Protein AF-A0A8H3XD40-F1 (afdb_monomer_lite)

Organism: Gigaspora margarita (NCBI:txid4874)

Secondary structure (DSSP, 8-state):
--EE-SSSEEEEE--TTSSEEEEEEESPPTT-B--HHHHHHHHHHH-S-SSTTS--------EEE-SSEETTEE-SS-EEEEEE-----TTTTTTTTTSPPTTSSHHHHHHHHS---SSTTGGGSGGGHHHHHHHHHHHHHHHHHHH--EEEEEEEEETTEE-S---TTSSSSS-HHHHHHHHH--HHHHHTSTT--S-HHHHHHHHHHHHHHHHTT--B-EEEEEEEES-S--S--S--TTTTEETTEE-SSPEEEEEEEPPPS--SSEEEEE-TTS-EEEEE--S---SB-HHHHHHHHHHHHHHHHHHHHHHHHHHHHHHHTSPP--S--GGG-S-----S-S-------

pLDDT: mean 87.33, std 15.3, range [34.22, 98.88]

Radius of gyration: 24.33 Å; chains: 1; bounding box: 55×52×86 Å

Foldseek 3Di:
DQWDFDQQIWGWDWWPQDFWTAIKTANQDWFQQADQVLLLVLVVLLDFCPDPLGFNDDQSQRKDWDDQDDPRIGPNGIIIIIGGDDPRDQPQQPQPQQFDFPPACNLVCCVVPVDDDSRPNTCSDPSRLSNLLSSLSSLQSCCCVVQVKDKFKAFQWKAPLGHPQADVPDPDRGDPVVLVCLVDPDNVCQSVQLRSHNDPVSSVVNVVVSVVCVVVQHAIWGKMKMKMARQDDAPDDPDCPVQQADPNDGHHDIRMDMDTDGIDRDTQDWDWGAGSVRHTDIDRNDDGGNNYCNSSCRSSVSSVVSSVSSSVVVVVVVVVVVVVVDDDDDDDDPVPDPDPPPPPPDDPDDDDD

InterPro domains:
  IPR000453 Chorismate synthase [PF01264] (8-237)
  IPR000453 Chorismate synthase [PF01264] (238-314)
  IPR000453 Chorismate synthase [PIRSF001456] (1-321)
  IPR000453 Chorismate synthase [PTHR21085] (1-237)
  IPR000453 Chorismate synthase [TIGR00033] (8-238)
  IPR000453 Chorismate synthase [cd07304] (8-312)
  IPR020541 Chorismate synthase, conserved site [PS00787] (14-29)
  IPR020541 Chorismate synthase, conserved site [PS00788] (122-138)
  IPR020541 Chorismate synthase, conserved site [PS00789] (288-304)
  IPR035904 Chorismate synthase AroC superfamily [G3DSA:3.60.150.10] (1-237)
  IPR035904 Chorismate synthase AroC superfamily [G3DSA:3.60.150.10] (238-336)
  IPR035904 Chorismate synthase AroC superfamily [SSF103263] (1-319)

Sequence (353 aa):
MSTFGSIFRVTTYGESHGKSVGCIVDGCPPGLPLVEADIQIQLSRRRPGQSNLTTPRDEKDLVAIQSGTEFGITLGTPIGLMVRNQDQRPHDYSETDLYPRPSHADWTYLQKYGVKASSGGGRASARETIGRVAAGAIAEKYLKLAHGIEFVAFVSSVSSVVMPFIHMEDDRLFPQDFWELLSTIKREDIDKDPVRCPNKEVSERMRERILEAKAANDSVGGTVTCVIRNVPSGIGTKTNYSGGIQGGISNGENIYFRVAFKPPATISQAQNTATYDGVDGVLAARGRHDPCVVPRAVPIVESMAALVIMDALLIQQSRKTAASLLPPISNMPPTMNAMFSHSTEEVKAETST

Structure (mmCIF, N/CA/C/O backbone):
data_AF-A0A8H3XD40-F1
#
_entry.id   AF-A0A8H3XD40-F1
#
loop_
_atom_site.group_PDB
_atom_site.id
_atom_site.type_symbol
_atom_site.label_atom_id
_atom_site.label_alt_id
_atom_site.label_comp_id
_atom_site.label_asym_id
_atom_site.label_entity_id
_atom_site.label_seq_id
_atom_site.pdbx_PDB_ins_code
_atom_site.Cartn_x
_atom_site.Cartn_y
_atom_site.Cartn_z
_atom_site.occupancy
_atom_site.B_iso_or_equiv
_atom_site.auth_seq_id
_atom_site.auth_comp_id
_atom_site.auth_asym_id
_atom_site.auth_atom_id
_atom_site.pdbx_PDB_model_num
ATOM 1 N N . MET A 1 1 ? 3.967 -17.521 -0.296 1.00 65.50 1 MET A N 1
ATOM 2 C CA . MET A 1 1 ? 2.744 -17.392 0.518 1.00 65.50 1 MET A CA 1
ATOM 3 C C . MET A 1 1 ? 1.920 -16.254 -0.064 1.00 65.50 1 MET A C 1
ATOM 5 O O . MET A 1 1 ? 2.502 -15.215 -0.351 1.00 65.50 1 MET A O 1
ATOM 9 N N . SER A 1 2 ? 0.635 -16.474 -0.343 1.00 89.88 2 SER A N 1
ATOM 10 C CA . SER A 1 2 ? -0.263 -15.517 -1.023 1.00 89.88 2 SER A CA 1
ATOM 11 C C . SER A 1 2 ? -1.208 -14.770 -0.076 1.00 89.88 2 SER A C 1
ATOM 13 O O . SER A 1 2 ? -1.893 -13.853 -0.522 1.00 89.88 2 SER A O 1
ATOM 15 N N . THR A 1 3 ? -1.237 -15.151 1.203 1.00 97.12 3 THR A N 1
ATOM 16 C CA . THR A 1 3 ? -2.123 -14.588 2.228 1.00 97.12 3 THR A CA 1
ATOM 17 C C . THR A 1 3 ? -1.353 -13.681 3.188 1.00 97.12 3 THR A C 1
ATOM 19 O O . THR A 1 3 ? -0.248 -14.021 3.609 1.00 97.12 3 THR A O 1
ATOM 22 N N . PHE A 1 4 ? -1.951 -12.544 3.535 1.00 97.50 4 PHE A N 1
ATOM 23 C CA . PHE A 1 4 ? -1.496 -11.582 4.539 1.00 97.50 4 PHE A CA 1
ATOM 24 C C . PHE A 1 4 ? -2.582 -11.402 5.615 1.00 97.50 4 PHE A C 1
ATOM 26 O O . PHE A 1 4 ? -3.760 -11.456 5.270 1.00 97.50 4 PHE A O 1
ATOM 33 N N . GLY A 1 5 ? -2.196 -11.152 6.871 1.00 97.56 5 GLY A N 1
ATOM 34 C CA . GLY A 1 5 ? -3.114 -10.912 7.998 1.00 97.56 5 GLY A CA 1
ATOM 35 C C . GLY A 1 5 ? -3.542 -12.178 8.753 1.00 97.56 5 GLY A C 1
ATOM 36 O O . GLY A 1 5 ? -3.319 -13.296 8.278 1.00 97.56 5 GLY A O 1
ATOM 37 N N . SER A 1 6 ? -4.144 -11.989 9.932 1.00 97.31 6 SER A N 1
ATOM 38 C CA . SER A 1 6 ? -4.573 -13.062 10.845 1.00 97.31 6 SER A CA 1
ATOM 39 C C . SER A 1 6 ? -6.095 -13.168 10.956 1.00 97.31 6 SER A C 1
ATOM 41 O O . SER A 1 6 ? -6.640 -14.251 10.764 1.00 97.31 6 SER A O 1
ATOM 43 N N . ILE A 1 7 ? -6.778 -12.054 11.237 1.00 97.69 7 ILE A N 1
ATOM 44 C CA . ILE A 1 7 ? -8.242 -11.941 11.257 1.00 97.69 7 ILE A CA 1
ATOM 45 C C . ILE A 1 7 ? -8.712 -11.272 9.967 1.00 97.69 7 ILE A C 1
ATOM 47 O O . ILE A 1 7 ? -9.495 -11.868 9.237 1.00 97.69 7 ILE A O 1
ATOM 51 N N . PHE A 1 8 ? -8.190 -10.084 9.645 1.00 98.50 8 PHE A N 1
ATOM 52 C CA . PHE A 1 8 ? -8.440 -9.431 8.359 1.00 98.50 8 PHE A CA 1
ATOM 53 C C . PHE A 1 8 ? -7.472 -9.987 7.317 1.00 98.50 8 PHE A C 1
ATOM 55 O O . PHE A 1 8 ? -6.348 -9.506 7.146 1.00 98.50 8 PHE A O 1
ATOM 62 N N . ARG A 1 9 ? -7.883 -11.063 6.652 1.00 98.50 9 ARG A N 1
ATOM 63 C CA . ARG A 1 9 ? -7.008 -11.863 5.798 1.00 98.50 9 ARG A CA 1
ATOM 64 C C . ARG A 1 9 ? -7.190 -11.496 4.339 1.00 98.50 9 ARG A C 1
ATOM 66 O O . ARG A 1 9 ? -8.281 -11.591 3.792 1.00 98.50 9 ARG A O 1
ATOM 73 N N . VAL A 1 10 ? -6.091 -11.167 3.671 1.00 98.62 10 VAL A N 1
ATOM 74 C CA . VAL A 1 10 ? -6.080 -10.849 2.240 1.00 98.62 10 VAL A CA 1
ATOM 75 C C . VAL A 1 10 ? -5.289 -11.907 1.498 1.00 98.62 10 VAL A C 1
ATOM 77 O O . VAL A 1 10 ? -4.081 -12.025 1.693 1.00 98.62 10 VAL A O 1
ATOM 80 N N . THR A 1 11 ? -5.952 -12.652 0.617 1.00 98.56 11 THR A N 1
ATOM 81 C CA . THR A 1 11 ? -5.305 -13.627 -0.270 1.00 98.56 11 THR A CA 1
ATOM 82 C C . THR A 1 11 ? -5.345 -13.119 -1.700 1.00 98.56 11 THR A C 1
ATOM 84 O O . THR A 1 11 ? -6.415 -13.032 -2.291 1.00 98.56 11 THR A O 1
ATOM 87 N N . THR A 1 12 ? -4.193 -12.774 -2.273 1.00 98.12 12 THR A N 1
ATOM 88 C CA . THR A 1 12 ? -4.110 -12.258 -3.650 1.00 98.12 12 THR A CA 1
ATOM 89 C C . THR A 1 12 ? -3.916 -13.396 -4.654 1.00 98.12 12 THR A C 1
ATOM 91 O O . THR A 1 12 ? -3.267 -14.396 -4.346 1.00 98.12 12 THR A O 1
ATOM 94 N N . TYR A 1 13 ? -4.389 -13.237 -5.892 1.00 96.19 13 TYR A N 1
ATOM 95 C CA . TYR A 1 13 ? -4.198 -14.200 -6.988 1.00 96.19 13 TYR A CA 1
ATOM 96 C C . TYR A 1 13 ? -3.932 -13.497 -8.331 1.00 96.19 13 TYR A C 1
ATOM 98 O O . TYR A 1 13 ? -4.148 -12.291 -8.469 1.00 96.19 13 TYR A O 1
ATOM 106 N N . GLY A 1 14 ? -3.432 -14.265 -9.301 1.00 92.44 14 GLY A N 1
ATOM 107 C CA . GLY A 1 14 ? -3.192 -13.831 -10.675 1.00 92.44 14 GLY A CA 1
ATOM 108 C C . GLY A 1 14 ? -1.777 -13.326 -10.960 1.00 92.44 14 GLY A C 1
ATOM 109 O O . GLY A 1 14 ? -1.035 -12.888 -10.071 1.00 92.44 14 GLY A O 1
ATOM 110 N N . GLU A 1 15 ? -1.440 -13.393 -12.244 1.00 90.31 15 GLU A N 1
ATOM 111 C CA . GLU A 1 15 ? -0.185 -12.976 -12.857 1.00 90.31 15 GLU A CA 1
ATOM 112 C C . GLU A 1 15 ? -0.396 -11.730 -13.722 1.00 90.31 15 GLU A C 1
ATOM 114 O O . GLU A 1 15 ? -1.487 -11.465 -14.230 1.00 90.31 15 GLU A O 1
ATOM 119 N N . SER A 1 16 ? 0.686 -10.986 -13.956 1.00 85.44 16 SER A N 1
ATOM 120 C CA . SER A 1 16 ? 0.646 -9.754 -14.760 1.00 85.44 16 SER A CA 1
ATOM 121 C C . SER A 1 16 ? 0.024 -9.886 -16.154 1.00 85.44 16 SER A C 1
ATOM 123 O O . SER A 1 16 ? -0.654 -8.959 -16.580 1.00 85.44 16 SER A O 1
ATOM 125 N N . HIS A 1 17 ? 0.206 -11.023 -16.828 1.00 83.56 17 HIS A N 1
ATOM 126 C CA . HIS A 1 17 ? -0.358 -11.292 -18.159 1.00 83.56 17 HIS A CA 1
ATOM 127 C C . HIS A 1 17 ? -1.395 -12.428 -18.142 1.00 83.56 17 HIS A C 1
ATOM 129 O O . HIS A 1 17 ? -1.796 -12.920 -19.190 1.00 83.56 17 HIS A O 1
ATOM 135 N N . GLY A 1 18 ? -1.848 -12.848 -16.954 1.00 86.06 18 GLY A N 1
ATOM 136 C CA . GLY A 1 18 ? -2.982 -13.764 -16.822 1.00 86.06 18 GLY A CA 1
ATOM 137 C C . GLY A 1 18 ? -4.306 -13.065 -17.143 1.00 86.06 18 GLY A C 1
ATOM 138 O O . GLY A 1 18 ? -4.351 -11.848 -17.308 1.00 86.06 18 GLY A O 1
ATOM 139 N N . LYS A 1 19 ? -5.420 -13.805 -17.189 1.00 90.31 19 LYS A N 1
ATOM 140 C CA . LYS A 1 19 ? -6.759 -13.255 -17.514 1.00 90.31 19 LYS A CA 1
ATOM 141 C C . LYS A 1 19 ? -7.201 -12.122 -16.573 1.00 90.31 19 LYS A C 1
ATOM 143 O O . LYS A 1 19 ? -7.873 -11.178 -16.988 1.00 90.31 19 LYS A O 1
ATOM 148 N N . SER A 1 20 ? -6.815 -12.211 -15.307 1.00 93.19 20 SER A N 1
ATOM 149 C CA . SER A 1 20 ? -7.164 -11.247 -14.267 1.00 93.19 20 SER A CA 1
ATOM 150 C C . SER A 1 20 ? -6.182 -11.322 -13.108 1.00 93.19 20 SER A C 1
ATOM 152 O O . SER A 1 20 ? -5.563 -12.361 -12.879 1.00 93.19 20 SER A O 1
ATOM 154 N N . VAL A 1 21 ? -6.142 -10.254 -12.323 1.00 95.06 21 VAL A N 1
ATOM 155 C CA . VAL A 1 21 ? -5.603 -10.254 -10.963 1.00 95.06 21 VAL A CA 1
ATOM 156 C C . VAL A 1 21 ? -6.722 -9.943 -9.979 1.00 95.06 21 VAL A C 1
ATOM 158 O O . VAL A 1 21 ? -7.752 -9.387 -10.357 1.00 95.06 21 VAL A O 1
ATOM 161 N N . GLY A 1 22 ? -6.540 -10.303 -8.718 1.00 97.06 22 GLY A N 1
ATOM 162 C CA . GLY A 1 22 ? -7.571 -10.071 -7.720 1.00 97.06 22 GLY A CA 1
ATOM 163 C C . GLY A 1 22 ? -7.154 -10.487 -6.327 1.00 97.06 22 GLY A C 1
ATOM 164 O O . GLY A 1 22 ? -5.989 -10.819 -6.069 1.00 97.06 22 GLY A O 1
ATOM 165 N N . CYS A 1 23 ? -8.119 -10.463 -5.420 1.00 98.56 23 CYS A N 1
ATOM 166 C CA . CYS A 1 23 ? -7.941 -10.964 -4.071 1.00 98.56 23 CYS A CA 1
ATOM 167 C C . CYS A 1 23 ? -9.256 -11.426 -3.448 1.00 98.56 23 CYS A C 1
ATOM 169 O O . CYS A 1 23 ? -10.342 -11.116 -3.929 1.00 98.56 23 CYS A O 1
ATOM 171 N N . ILE A 1 24 ? -9.123 -12.189 -2.370 1.00 98.75 24 ILE A N 1
ATOM 172 C CA . ILE A 1 24 ? -10.198 -12.513 -1.441 1.00 98.75 24 ILE A CA 1
ATOM 173 C C . ILE A 1 24 ? -9.861 -11.819 -0.125 1.00 98.75 24 ILE A C 1
ATOM 175 O O . ILE A 1 24 ? -8.752 -12.000 0.390 1.00 98.75 24 ILE A O 1
ATOM 179 N N . VAL A 1 25 ? -10.802 -11.033 0.391 1.00 98.81 25 VAL A N 1
ATOM 180 C CA . VAL A 1 25 ? -10.733 -10.407 1.714 1.00 98.81 25 VAL A CA 1
ATOM 181 C C . VAL A 1 25 ? -11.670 -11.157 2.648 1.00 98.81 25 VAL A C 1
ATOM 183 O O . VAL A 1 25 ? -12.883 -11.146 2.458 1.00 98.81 25 VAL A O 1
ATOM 186 N N . ASP A 1 26 ? -11.100 -11.819 3.643 1.00 98.56 26 ASP A N 1
ATOM 187 C CA . ASP A 1 26 ? -11.809 -12.570 4.675 1.00 98.56 26 ASP A CA 1
ATOM 188 C C . ASP A 1 26 ? -11.683 -11.856 6.032 1.00 98.56 26 ASP A C 1
ATOM 190 O O . ASP A 1 26 ? -10.704 -11.149 6.279 1.00 98.56 26 ASP A O 1
ATOM 194 N N . GLY A 1 27 ? -12.694 -11.997 6.892 1.00 97.69 27 GLY A N 1
ATOM 195 C CA . GLY A 1 27 ? -12.767 -11.311 8.189 1.00 97.69 27 GLY A CA 1
ATOM 196 C C . GLY A 1 27 ? -13.120 -9.818 8.128 1.00 97.69 27 GLY A C 1
ATOM 197 O O . GLY A 1 27 ? -12.917 -9.098 9.106 1.00 97.69 27 GLY A O 1
ATOM 198 N N . CYS A 1 28 ? -13.652 -9.329 7.001 1.00 98.38 28 CYS A N 1
ATOM 199 C CA . CYS A 1 28 ? -14.244 -7.992 6.939 1.00 98.38 28 CYS A CA 1
ATOM 200 C C . CYS A 1 28 ? -15.557 -7.966 7.747 1.00 98.38 28 CYS A C 1
ATOM 202 O O . CYS A 1 28 ? -16.404 -8.825 7.508 1.00 98.38 28 CYS A O 1
ATOM 204 N N . PRO A 1 29 ? -15.763 -7.015 8.679 1.00 98.00 29 PRO A N 1
ATOM 205 C CA . PRO A 1 29 ? -17.004 -6.942 9.451 1.00 98.00 29 PRO A CA 1
ATOM 206 C C . PRO A 1 29 ? -18.252 -6.773 8.564 1.00 98.00 29 PRO A C 1
ATOM 208 O O . PRO A 1 29 ? -18.171 -6.106 7.527 1.00 98.00 29 PRO A O 1
ATOM 211 N N . PRO A 1 30 ? -19.411 -7.342 8.951 1.00 98.19 30 PRO A N 1
ATOM 212 C CA . PRO A 1 30 ? -20.674 -7.106 8.257 1.00 98.19 30 PRO A CA 1
ATOM 213 C C . PRO A 1 30 ? -21.171 -5.666 8.457 1.00 98.19 30 PRO A C 1
ATOM 215 O O . PRO A 1 30 ? -20.822 -5.005 9.434 1.00 98.19 30 PRO A O 1
ATOM 218 N N . GLY A 1 31 ? -22.031 -5.198 7.552 1.00 98.19 31 GLY A N 1
ATOM 219 C CA . GLY A 1 31 ? -22.717 -3.908 7.656 1.00 98.19 31 GLY A CA 1
ATOM 220 C C . GLY A 1 31 ? -21.910 -2.692 7.192 1.00 98.19 31 GLY A C 1
ATOM 221 O O . GLY A 1 31 ? -22.400 -1.572 7.308 1.00 98.19 31 GLY A O 1
ATOM 222 N N . LEU A 1 32 ? -20.706 -2.875 6.641 1.00 98.56 32 LEU A N 1
ATOM 223 C CA . LEU A 1 32 ? -19.946 -1.793 6.011 1.00 98.56 32 LEU A CA 1
ATOM 224 C C . LEU A 1 32 ? -20.582 -1.457 4.652 1.00 98.56 32 LEU A C 1
ATOM 226 O O . LEU A 1 32 ? -20.622 -2.340 3.794 1.00 98.56 32 LEU A O 1
ATOM 230 N N . PRO A 1 33 ? -21.022 -0.211 4.393 1.00 98.56 33 PRO A N 1
ATOM 231 C CA . PRO A 1 33 ? -21.433 0.188 3.051 1.00 98.56 33 PRO A CA 1
ATOM 232 C C . PRO A 1 33 ? -20.248 0.059 2.091 1.00 98.56 33 PRO A C 1
ATOM 234 O O . PRO A 1 33 ? -19.201 0.662 2.330 1.00 98.56 33 PRO A O 1
ATOM 237 N N . LEU A 1 34 ? -20.382 -0.718 1.020 1.00 98.56 34 LEU A N 1
ATOM 238 C CA . LEU A 1 34 ? -19.293 -1.007 0.094 1.00 98.56 34 LEU A CA 1
ATOM 239 C C . LEU A 1 34 ? -19.808 -1.264 -1.326 1.00 98.56 34 LEU A C 1
ATOM 241 O O . LEU A 1 34 ? -20.571 -2.199 -1.565 1.00 98.56 34 LEU A O 1
ATOM 245 N N . VAL A 1 35 ? -19.314 -0.462 -2.267 1.00 98.38 35 VAL A N 1
ATOM 246 C CA . VAL A 1 35 ? -19.500 -0.615 -3.715 1.00 98.38 35 VAL A CA 1
ATOM 247 C C . VAL A 1 35 ? -18.157 -0.480 -4.439 1.00 98.38 35 VAL A C 1
ATOM 249 O O . VAL A 1 35 ? -17.184 0.039 -3.888 1.00 98.38 35 VAL A O 1
ATOM 252 N N . GLU A 1 36 ? -18.083 -0.900 -5.701 1.00 98.38 36 GLU A N 1
ATOM 253 C CA . GLU A 1 36 ? -16.867 -0.827 -6.523 1.00 98.38 36 GLU A CA 1
ATOM 254 C C . GLU A 1 36 ? -16.267 0.583 -6.565 1.00 98.38 36 GLU A C 1
ATOM 256 O O . GLU A 1 36 ? -15.045 0.734 -6.536 1.00 98.38 36 GLU A O 1
ATOM 261 N N . ALA A 1 37 ? -17.116 1.617 -6.596 1.00 97.94 37 ALA A N 1
ATOM 262 C CA . ALA A 1 37 ? -16.687 3.012 -6.648 1.00 97.94 37 ALA A CA 1
ATOM 263 C C . ALA A 1 37 ? -15.815 3.414 -5.446 1.00 97.94 37 ALA A C 1
ATOM 265 O O . ALA A 1 37 ? -14.887 4.203 -5.613 1.00 97.94 37 ALA A O 1
ATOM 266 N N . ASP A 1 38 ? -16.050 2.829 -4.268 1.00 98.00 38 ASP A N 1
ATOM 267 C CA . ASP A 1 38 ? -15.241 3.087 -3.074 1.00 98.00 38 ASP A CA 1
ATOM 268 C C . ASP A 1 38 ? -13.802 2.588 -3.248 1.00 98.00 38 ASP A C 1
ATOM 270 O O . ASP A 1 38 ? -12.833 3.263 -2.901 1.00 98.00 38 ASP A O 1
ATOM 274 N N . ILE A 1 39 ? -13.661 1.396 -3.829 1.00 98.31 39 ILE A N 1
ATOM 275 C CA . ILE A 1 39 ? -12.376 0.732 -4.064 1.00 98.31 39 ILE A CA 1
ATOM 276 C C . ILE A 1 39 ? -11.649 1.389 -5.247 1.00 98.31 39 ILE A C 1
ATOM 278 O O . ILE A 1 39 ? -10.422 1.547 -5.247 1.00 98.31 39 ILE A O 1
ATOM 282 N N . GLN A 1 40 ? -12.414 1.809 -6.257 1.00 96.94 40 GLN A N 1
ATOM 283 C CA . GLN A 1 40 ? -11.892 2.387 -7.487 1.00 96.94 40 GLN A CA 1
ATOM 284 C C . GLN A 1 40 ? -11.118 3.686 -7.244 1.00 96.94 40 GLN A C 1
ATOM 286 O O . GLN A 1 40 ? -10.216 3.985 -8.025 1.00 96.94 40 GLN A O 1
ATOM 291 N N . ILE A 1 41 ? -11.396 4.431 -6.167 1.00 94.69 41 ILE A N 1
ATOM 292 C CA . ILE A 1 41 ? -10.629 5.628 -5.781 1.00 94.69 41 ILE A CA 1
ATOM 293 C C . ILE A 1 41 ? -9.145 5.271 -5.609 1.00 94.69 41 ILE A C 1
ATOM 295 O O . ILE A 1 41 ? -8.279 5.839 -6.279 1.00 94.69 41 ILE A O 1
ATOM 299 N N . GLN A 1 42 ? -8.844 4.274 -4.773 1.00 96.00 42 GLN A N 1
ATOM 300 C CA . GLN A 1 42 ? -7.466 3.868 -4.488 1.00 96.00 42 GLN A CA 1
ATOM 301 C C . GLN A 1 42 ? -6.807 3.162 -5.677 1.00 96.00 42 GLN A C 1
ATOM 303 O O . GLN A 1 42 ? -5.646 3.429 -6.001 1.00 96.00 42 GLN A O 1
ATOM 308 N N . LEU A 1 43 ? -7.550 2.310 -6.391 1.00 95.00 43 LEU A N 1
ATOM 309 C CA . LEU A 1 43 ? -7.034 1.678 -7.607 1.00 95.00 43 LEU A CA 1
ATOM 310 C C . LEU A 1 43 ? -6.693 2.708 -8.678 1.00 95.00 43 LEU A C 1
ATOM 312 O O . LEU A 1 43 ? -5.634 2.606 -9.295 1.00 95.00 43 LEU A O 1
ATOM 316 N N . SER A 1 44 ? -7.525 3.737 -8.843 1.00 92.81 44 SER A N 1
ATOM 317 C CA . SER A 1 44 ? -7.259 4.818 -9.788 1.00 92.81 44 SER A CA 1
ATOM 318 C C . SER A 1 44 ? -5.979 5.553 -9.427 1.00 92.81 44 SER A C 1
ATOM 320 O O . SER A 1 44 ? -5.150 5.736 -10.310 1.00 92.81 44 SER A O 1
ATOM 322 N N . ARG A 1 45 ? -5.749 5.865 -8.143 1.00 92.56 45 ARG A N 1
ATOM 323 C CA . ARG A 1 45 ? -4.490 6.462 -7.656 1.00 92.56 45 ARG A CA 1
ATOM 324 C C . ARG A 1 45 ? -3.258 5.595 -7.940 1.00 92.56 45 ARG A C 1
ATOM 326 O O . ARG A 1 45 ? -2.162 6.132 -8.038 1.00 92.56 45 ARG A O 1
ATOM 333 N N . ARG A 1 46 ? -3.388 4.275 -8.058 1.00 91.06 46 ARG A N 1
ATOM 334 C CA . ARG A 1 46 ? -2.268 3.347 -8.316 1.00 91.06 46 ARG A CA 1
ATOM 335 C C . ARG A 1 46 ? -1.904 3.219 -9.807 1.00 91.06 46 ARG A C 1
ATOM 337 O O . ARG A 1 46 ? -0.822 2.713 -10.149 1.00 91.06 46 ARG A O 1
ATOM 344 N N . ARG A 1 47 ? -2.817 3.601 -10.707 1.00 82.50 47 ARG A N 1
ATOM 345 C CA . ARG A 1 47 ? -2.698 3.340 -12.151 1.00 82.50 47 ARG A CA 1
ATOM 346 C C . ARG A 1 47 ? -1.405 3.924 -12.746 1.00 82.50 47 ARG A C 1
ATOM 348 O O . ARG A 1 47 ? -0.957 4.990 -12.323 1.00 82.50 47 ARG A O 1
ATOM 355 N N . PRO A 1 48 ? -0.774 3.224 -13.710 1.00 67.88 48 PRO A N 1
ATOM 356 C CA . PRO A 1 48 ? 0.240 3.835 -14.568 1.00 67.88 48 PRO A CA 1
ATOM 357 C C . PRO A 1 48 ? -0.390 4.903 -15.480 1.00 67.88 48 PRO A C 1
ATOM 359 O O . PRO A 1 48 ? -1.612 4.998 -15.576 1.00 67.88 48 PRO A O 1
ATOM 362 N N . GLY A 1 49 ? 0.438 5.702 -16.154 1.00 60.44 49 GLY A N 1
ATOM 363 C CA . GLY A 1 49 ? -0.007 6.591 -17.230 1.00 60.44 49 GLY A CA 1
ATOM 364 C C . GLY A 1 49 ? -0.714 7.872 -16.785 1.00 60.44 49 GLY A C 1
ATOM 365 O O . GLY A 1 49 ? -1.222 8.599 -17.629 1.00 60.44 49 GLY A O 1
ATOM 366 N N . GLN A 1 50 ? -0.732 8.188 -15.485 1.00 61.81 50 GLN A N 1
ATOM 367 C CA . GLN A 1 50 ? -1.359 9.417 -14.973 1.00 61.81 50 GLN A CA 1
ATOM 368 C C . GLN A 1 50 ? -0.591 10.693 -15.343 1.00 61.81 50 GLN A C 1
ATOM 370 O O . GLN A 1 50 ? -1.131 11.793 -15.268 1.00 61.81 50 GLN A O 1
ATOM 375 N N . SER A 1 51 ? 0.686 10.562 -15.704 1.00 65.19 51 SER A N 1
ATOM 376 C CA . SER A 1 51 ? 1.532 11.680 -16.109 1.00 65.19 51 SER A CA 1
ATOM 377 C C . SER A 1 51 ? 2.673 11.215 -17.013 1.00 65.19 51 SER A C 1
ATOM 379 O O . SER A 1 51 ? 3.018 10.028 -17.052 1.00 65.19 51 SER A O 1
ATOM 381 N N . ASN A 1 52 ? 3.337 12.177 -17.661 1.00 68.31 52 ASN A N 1
ATOM 382 C CA . ASN A 1 52 ? 4.535 11.950 -18.477 1.00 68.31 52 ASN A CA 1
ATOM 383 C C . ASN A 1 52 ? 5.731 11.370 -17.687 1.00 68.31 52 ASN A C 1
ATOM 385 O O . ASN A 1 52 ? 6.730 10.985 -18.301 1.00 68.31 52 ASN A O 1
ATOM 389 N N . LEU A 1 53 ? 5.635 11.291 -16.353 1.00 59.50 53 LEU A N 1
ATOM 390 C CA . LEU A 1 53 ? 6.641 10.696 -15.463 1.00 59.50 53 LEU A CA 1
ATOM 391 C C . LEU A 1 53 ? 6.521 9.175 -15.340 1.00 59.50 53 LEU A C 1
ATOM 393 O O . LEU A 1 53 ? 7.436 8.525 -14.846 1.00 59.50 53 LEU A O 1
ATOM 397 N N . THR A 1 54 ? 5.406 8.606 -15.790 1.00 65.62 54 THR A N 1
ATOM 398 C CA . THR A 1 54 ? 5.132 7.168 -15.708 1.00 65.62 54 THR A CA 1
ATOM 399 C C . THR A 1 54 ? 5.074 6.540 -17.098 1.00 65.62 54 THR A C 1
ATOM 401 O O . THR A 1 54 ? 5.043 7.230 -18.121 1.00 65.62 54 THR A O 1
ATOM 404 N N . THR A 1 55 ? 5.081 5.213 -17.148 1.00 58.06 55 THR A N 1
ATOM 405 C CA . THR A 1 55 ? 4.869 4.434 -18.363 1.00 58.06 55 THR A CA 1
ATOM 406 C C . THR A 1 55 ? 3.502 4.780 -18.967 1.00 58.06 55 THR A C 1
ATOM 408 O O . THR A 1 55 ? 2.521 4.879 -18.230 1.00 58.06 55 THR A O 1
ATOM 411 N N . PRO A 1 56 ? 3.387 4.941 -20.297 1.00 55.16 56 PRO A N 1
ATOM 412 C CA . PRO A 1 56 ? 2.148 5.360 -20.959 1.00 55.16 56 PRO A CA 1
ATOM 413 C C . PRO A 1 56 ? 1.121 4.223 -21.116 1.00 55.16 56 PRO A C 1
ATOM 415 O O . PRO A 1 56 ? 0.311 4.253 -22.037 1.00 55.16 56 PRO A O 1
ATOM 418 N N . ARG A 1 57 ? 1.183 3.177 -20.282 1.00 60.09 57 ARG A N 1
ATOM 419 C CA . ARG A 1 57 ? 0.163 2.120 -20.274 1.00 60.09 57 ARG A CA 1
ATOM 420 C C . ARG A 1 57 ? -1.119 2.682 -19.674 1.00 60.09 57 ARG A C 1
ATOM 422 O O . ARG A 1 57 ? -1.079 3.206 -18.564 1.00 60.09 57 ARG A O 1
ATOM 429 N N . ASP A 1 58 ? -2.235 2.525 -20.378 1.00 65.25 58 ASP A N 1
ATOM 430 C CA . ASP A 1 58 ? -3.553 2.958 -19.909 1.00 65.25 58 ASP A CA 1
ATOM 431 C C . ASP A 1 58 ? -4.415 1.751 -19.519 1.00 65.25 58 ASP A C 1
ATOM 433 O O . ASP A 1 58 ? -5.323 1.324 -20.230 1.00 65.25 58 ASP A O 1
ATOM 437 N N . GLU A 1 59 ? -4.094 1.158 -18.371 1.00 69.69 59 GLU A N 1
ATOM 438 C CA . GLU A 1 59 ? -4.912 0.099 -17.786 1.00 69.69 59 GLU A CA 1
ATOM 439 C C . GLU A 1 59 ? -5.935 0.734 -16.842 1.00 69.69 59 GLU A C 1
ATOM 441 O O . GLU A 1 59 ? -5.559 1.379 -15.862 1.00 69.69 59 GLU A O 1
ATOM 446 N N . LYS A 1 60 ? -7.234 0.573 -17.132 1.00 80.50 60 LYS A N 1
ATOM 447 C CA . LYS A 1 60 ? -8.318 1.192 -16.343 1.00 80.50 60 LYS A CA 1
ATOM 448 C C . LYS A 1 60 ? -8.449 0.634 -14.927 1.00 80.50 60 LYS A C 1
ATOM 450 O O . LYS A 1 60 ? -9.010 1.310 -14.072 1.00 80.50 60 LYS A O 1
ATOM 455 N N . ASP A 1 61 ? -7.930 -0.573 -14.696 1.00 88.31 61 ASP A N 1
ATOM 456 C CA . ASP A 1 61 ? -7.973 -1.280 -13.413 1.00 88.31 61 ASP A CA 1
ATOM 457 C C . ASP A 1 61 ? -9.374 -1.271 -12.785 1.00 88.31 61 ASP A C 1
ATOM 459 O O . ASP A 1 61 ? -9.539 -0.928 -11.616 1.00 88.31 61 ASP A O 1
ATOM 463 N N . LEU A 1 62 ? -10.385 -1.611 -13.593 1.00 93.88 62 LEU A N 1
ATOM 464 C CA . LEU A 1 62 ? -11.773 -1.681 -13.143 1.00 93.88 62 LEU A CA 1
ATOM 465 C C . LEU A 1 62 ? -11.958 -2.893 -12.234 1.00 93.88 62 LEU A C 1
ATOM 467 O O . LEU A 1 62 ? -11.766 -4.034 -12.671 1.00 93.88 62 LEU A O 1
ATOM 471 N N . VAL A 1 63 ? -12.325 -2.627 -10.984 1.00 97.44 63 VAL A N 1
ATOM 472 C CA . VAL A 1 63 ? -12.657 -3.660 -10.003 1.00 97.44 63 VAL A CA 1
ATOM 473 C C . VAL A 1 63 ? -14.109 -4.085 -10.132 1.00 97.44 63 VAL A C 1
ATOM 475 O O . VAL A 1 63 ? -14.988 -3.265 -10.372 1.00 97.44 63 VAL A O 1
ATOM 478 N N . ALA A 1 64 ? -14.342 -5.380 -9.964 1.00 98.19 64 ALA A N 1
ATOM 479 C CA . ALA A 1 64 ? -15.659 -5.960 -9.778 1.00 98.19 64 ALA A CA 1
ATOM 480 C C . ALA A 1 64 ? -15.684 -6.703 -8.441 1.00 98.19 64 ALA A C 1
ATOM 482 O O . ALA A 1 64 ? -14.805 -7.539 -8.186 1.00 98.19 64 ALA A O 1
ATOM 483 N N . ILE A 1 65 ? -16.691 -6.423 -7.613 1.00 98.62 65 ILE A N 1
ATOM 484 C CA . ILE A 1 65 ? -16.995 -7.238 -6.440 1.00 98.62 65 ILE A CA 1
ATOM 485 C C . ILE A 1 65 ? -17.736 -8.483 -6.941 1.00 98.62 65 ILE A C 1
ATOM 487 O O . ILE A 1 65 ? -18.621 -8.412 -7.788 1.00 98.62 65 ILE A O 1
ATOM 491 N N . GLN A 1 66 ? -17.295 -9.661 -6.511 1.00 98.44 66 GLN A N 1
ATOM 492 C CA . GLN A 1 66 ? -17.828 -10.954 -6.958 1.00 98.44 66 GLN A CA 1
ATOM 493 C C . GLN A 1 66 ? -18.649 -11.654 -5.871 1.00 98.44 66 GLN A C 1
ATOM 495 O O . GLN A 1 66 ? -19.489 -12.491 -6.182 1.00 98.44 66 GLN A O 1
ATOM 500 N N . SER A 1 67 ? -18.388 -11.343 -4.601 1.00 98.62 67 SER A N 1
ATOM 501 C CA . SER A 1 67 ? -19.048 -11.941 -3.438 1.00 98.62 67 SER A CA 1
ATOM 502 C C . SER A 1 67 ? -18.879 -11.048 -2.210 1.00 98.62 67 SER A C 1
ATOM 504 O O . SER A 1 67 ? -18.109 -10.088 -2.237 1.00 98.62 67 SER A O 1
ATOM 506 N N . GLY A 1 68 ? -19.540 -11.405 -1.108 1.00 98.38 68 GLY A N 1
ATOM 507 C CA . GLY A 1 68 ? -19.320 -10.793 0.206 1.00 98.38 68 GLY A CA 1
ATOM 508 C C . GLY A 1 68 ? -20.071 -9.486 0.446 1.00 98.38 68 GLY A C 1
ATOM 509 O O . GLY A 1 68 ? -20.000 -8.951 1.554 1.00 98.38 68 GLY A O 1
ATOM 510 N N . THR A 1 69 ? -20.823 -9.006 -0.547 1.00 98.50 69 THR A N 1
ATOM 511 C CA . THR A 1 69 ? -21.741 -7.875 -0.421 1.00 98.50 69 THR A CA 1
ATOM 512 C C . THR A 1 69 ? -23.125 -8.210 -0.973 1.00 98.50 69 THR A C 1
ATOM 514 O O . THR A 1 69 ? -23.264 -9.014 -1.894 1.00 98.50 69 THR A O 1
ATOM 517 N N . GLU A 1 70 ? -24.148 -7.569 -0.418 1.00 97.94 70 GLU A N 1
ATOM 518 C CA . GLU A 1 70 ? -25.519 -7.557 -0.937 1.00 97.94 70 GLU A CA 1
ATOM 519 C C . GLU A 1 70 ? -26.126 -6.180 -0.647 1.00 97.94 70 GLU A C 1
ATOM 521 O O . GLU A 1 70 ? -25.800 -5.576 0.369 1.00 97.94 70 GLU A O 1
ATOM 526 N N . PHE A 1 71 ? -26.939 -5.628 -1.553 1.00 97.31 71 PHE A N 1
ATOM 527 C CA . PHE A 1 71 ? -27.522 -4.277 -1.418 1.00 97.31 71 PHE A CA 1
ATOM 528 C C . PHE A 1 71 ? -26.514 -3.162 -1.057 1.00 97.31 71 PHE A C 1
ATOM 530 O O . PHE A 1 71 ? -26.861 -2.182 -0.401 1.00 97.31 71 PHE A O 1
ATOM 537 N N . GLY A 1 72 ? -25.256 -3.300 -1.493 1.00 97.31 72 GLY A N 1
ATOM 538 C CA . GLY A 1 72 ? -24.199 -2.324 -1.217 1.00 97.31 72 GLY A CA 1
ATOM 539 C C . GLY A 1 72 ? -23.676 -2.337 0.222 1.00 97.31 72 GLY A C 1
ATOM 540 O O . GLY A 1 72 ? -23.079 -1.350 0.642 1.00 97.31 72 GLY A O 1
ATOM 541 N N . ILE A 1 73 ? -23.882 -3.420 0.979 1.00 98.44 73 ILE A N 1
ATOM 542 C CA . ILE A 1 73 ? -23.315 -3.622 2.320 1.00 98.44 73 ILE A CA 1
ATOM 543 C C . ILE A 1 73 ? -22.544 -4.943 2.402 1.00 98.44 73 ILE A C 1
ATOM 545 O O . ILE A 1 73 ? -22.876 -5.905 1.713 1.00 98.44 73 ILE A O 1
ATOM 549 N N . THR A 1 74 ? -21.512 -5.010 3.244 1.00 98.81 74 THR A N 1
ATOM 550 C CA . THR A 1 74 ? -20.774 -6.255 3.504 1.00 98.81 74 THR A CA 1
ATOM 551 C C . THR A 1 74 ? -21.603 -7.237 4.332 1.00 98.81 74 THR A C 1
ATOM 553 O O . THR A 1 74 ? -22.308 -6.854 5.264 1.00 98.81 74 THR A O 1
ATOM 556 N N . LEU A 1 75 ? -21.476 -8.530 4.029 1.00 98.50 75 LEU A N 1
ATOM 557 C CA . LEU A 1 75 ? -22.206 -9.604 4.717 1.00 98.50 75 LEU A CA 1
ATOM 558 C C . LEU A 1 75 ? -21.419 -10.257 5.863 1.00 98.50 75 LEU A C 1
ATOM 560 O O . LEU A 1 75 ? -21.943 -11.116 6.563 1.00 98.50 75 LEU A O 1
ATOM 564 N N . GLY A 1 76 ? -20.145 -9.901 6.042 1.00 97.56 76 GLY A N 1
ATOM 565 C CA . GLY A 1 76 ? -19.237 -10.591 6.969 1.00 97.56 76 GLY A CA 1
ATOM 566 C C . GLY A 1 76 ? -18.597 -11.861 6.390 1.00 97.56 76 GLY A C 1
ATOM 567 O O . GLY A 1 76 ? -17.665 -12.407 6.971 1.00 97.56 76 GLY A O 1
ATOM 568 N N . THR A 1 77 ? -19.070 -12.324 5.231 1.00 98.44 77 THR A N 1
ATOM 569 C CA . THR A 1 77 ? -18.484 -13.431 4.459 1.00 98.44 77 THR A CA 1
ATOM 570 C C . THR A 1 77 ? -17.344 -12.947 3.548 1.00 98.44 77 THR A C 1
ATOM 572 O O . THR A 1 77 ? -17.282 -11.751 3.255 1.00 98.44 77 THR A O 1
ATOM 575 N N . PRO A 1 78 ? -16.499 -13.846 3.005 1.00 98.75 78 PRO A N 1
ATOM 576 C CA . PRO A 1 78 ? -15.392 -13.461 2.131 1.00 98.75 78 PRO A CA 1
ATOM 577 C C . PRO A 1 78 ? -15.802 -12.604 0.921 1.00 98.75 78 PRO A C 1
ATOM 579 O O . PRO A 1 78 ? -16.689 -12.966 0.139 1.00 98.75 78 PRO A O 1
ATOM 582 N N . ILE A 1 79 ? -15.098 -11.486 0.737 1.00 98.88 79 ILE A N 1
ATOM 583 C CA . ILE A 1 79 ? -15.278 -10.546 -0.372 1.00 98.88 79 ILE A CA 1
ATOM 584 C C . ILE A 1 79 ? -14.298 -10.905 -1.488 1.00 98.88 79 ILE A C 1
ATOM 586 O O . ILE A 1 79 ? -13.084 -10.757 -1.335 1.00 98.88 79 ILE A O 1
ATOM 590 N N . GLY A 1 80 ? -14.821 -11.382 -2.615 1.00 98.75 80 GLY A N 1
ATOM 591 C CA . GLY A 1 80 ? -14.044 -11.647 -3.822 1.00 98.75 80 GLY A CA 1
ATOM 592 C C . GLY A 1 80 ? -13.924 -10.395 -4.685 1.00 98.75 80 GLY A C 1
ATOM 593 O O . GLY A 1 80 ? -14.933 -9.789 -5.036 1.00 98.75 80 GLY A O 1
ATOM 594 N N . LEU A 1 81 ? -12.702 -10.026 -5.061 1.00 98.69 81 LEU A N 1
ATOM 595 C CA . LEU A 1 81 ? -12.400 -8.868 -5.901 1.00 98.69 81 LEU A CA 1
ATOM 596 C C . LEU A 1 81 ? -11.640 -9.303 -7.151 1.00 98.69 81 LEU A C 1
ATOM 598 O O . LEU A 1 81 ? -10.609 -9.972 -7.052 1.00 98.69 81 LEU A O 1
ATOM 602 N N . MET A 1 82 ? -12.108 -8.872 -8.323 1.00 98.06 82 MET A N 1
ATOM 603 C CA . MET A 1 82 ? -11.486 -9.186 -9.610 1.00 98.06 82 MET A CA 1
ATOM 604 C C . MET A 1 82 ? -11.207 -7.919 -10.419 1.00 98.06 82 MET A C 1
ATOM 606 O O . MET A 1 82 ? -12.075 -7.066 -10.570 1.00 98.06 82 MET A O 1
ATOM 610 N N . VAL A 1 83 ? -10.018 -7.846 -11.019 1.00 96.25 83 VAL A N 1
ATOM 611 C CA . VAL A 1 83 ? -9.636 -6.849 -12.024 1.00 96.25 83 VAL A CA 1
ATOM 612 C C . VAL A 1 83 ? -9.139 -7.577 -13.272 1.00 96.25 83 VAL A C 1
ATOM 614 O O . VAL A 1 83 ? -8.171 -8.341 -13.225 1.00 96.25 83 VAL A O 1
ATOM 617 N N . ARG A 1 84 ? -9.800 -7.358 -14.413 1.00 93.25 84 ARG A N 1
ATOM 618 C CA . ARG A 1 84 ? -9.403 -7.968 -15.694 1.00 93.25 84 ARG A CA 1
ATOM 619 C C . ARG A 1 84 ? -8.186 -7.254 -16.283 1.00 93.25 84 ARG A C 1
ATOM 621 O O . ARG A 1 84 ? -8.115 -6.028 -16.267 1.00 93.25 84 ARG A O 1
ATOM 628 N N . ASN A 1 85 ? -7.257 -8.019 -16.849 1.00 87.50 85 ASN A N 1
ATOM 629 C CA . ASN A 1 85 ? -6.139 -7.458 -17.608 1.00 87.50 85 ASN A CA 1
ATOM 630 C C . ASN A 1 85 ? -6.606 -7.193 -19.052 1.00 87.50 85 ASN A C 1
ATOM 632 O O . ASN A 1 85 ? -7.122 -8.106 -19.692 1.00 87.50 85 ASN A O 1
ATOM 636 N N . GLN A 1 86 ? -6.467 -5.956 -19.547 1.00 76.62 86 GLN A N 1
ATOM 637 C CA . GLN A 1 86 ? -6.988 -5.540 -20.864 1.00 76.62 86 GLN A CA 1
ATOM 638 C C . GLN A 1 86 ? -5.908 -5.396 -21.950 1.00 76.62 86 GLN A C 1
ATOM 640 O O . GLN A 1 86 ? -6.202 -5.633 -23.115 1.00 76.62 86 GLN A O 1
ATOM 645 N N . ASP A 1 87 ? -4.668 -5.054 -21.587 1.00 64.19 87 ASP A N 1
ATOM 646 C CA . ASP A 1 87 ? -3.561 -4.817 -22.533 1.00 64.19 87 ASP A CA 1
ATOM 647 C C . ASP A 1 87 ? -2.562 -5.988 -22.507 1.00 64.19 87 ASP A C 1
ATOM 649 O O . ASP A 1 87 ? -1.388 -5.843 -22.167 1.00 64.19 87 ASP A O 1
ATOM 653 N N . GLN A 1 88 ? -3.050 -7.201 -22.789 1.00 60.09 88 GLN A N 1
ATOM 654 C CA . GLN A 1 88 ? -2.173 -8.360 -22.953 1.00 60.09 88 GLN A CA 1
ATOM 655 C C . GLN A 1 88 ? -1.590 -8.352 -24.366 1.00 60.09 88 GLN A C 1
ATOM 657 O O . GLN A 1 88 ? -2.292 -8.645 -25.331 1.00 60.09 88 GLN A O 1
ATOM 662 N N . ARG A 1 89 ? -0.294 -8.054 -24.486 1.00 61.06 89 ARG A N 1
ATOM 663 C CA . ARG A 1 89 ? 0.473 -8.229 -25.726 1.00 61.06 89 ARG A CA 1
ATOM 664 C C . ARG A 1 89 ? 1.412 -9.425 -25.560 1.00 61.06 89 ARG A C 1
ATOM 666 O O . ARG A 1 89 ? 2.450 -9.286 -24.917 1.00 61.06 89 ARG A O 1
ATOM 673 N N . PRO A 1 90 ? 1.067 -10.608 -26.097 1.00 53.44 90 PRO A N 1
ATOM 674 C CA . PRO A 1 90 ? 1.835 -11.835 -25.867 1.00 53.44 90 PRO A CA 1
ATOM 675 C C . PRO A 1 90 ? 3.283 -11.781 -26.379 1.00 53.44 90 PRO A C 1
ATOM 677 O O . PRO A 1 90 ? 4.133 -12.507 -25.873 1.00 53.44 90 PRO A O 1
ATOM 680 N N . HIS A 1 91 ? 3.570 -10.929 -27.370 1.00 53.25 91 HIS A N 1
ATOM 681 C CA . HIS A 1 91 ? 4.837 -10.927 -28.110 1.00 53.25 91 HIS A CA 1
ATOM 682 C C . HIS A 1 91 ? 5.884 -9.908 -27.628 1.00 53.25 91 HIS A C 1
ATOM 684 O O . HIS A 1 91 ? 6.998 -9.920 -28.139 1.00 53.25 91 HIS A O 1
ATOM 690 N N . ASP A 1 92 ? 5.589 -9.072 -26.627 1.00 56.50 92 ASP A N 1
ATOM 691 C CA . ASP A 1 92 ? 6.510 -8.000 -26.198 1.00 56.50 92 ASP A CA 1
ATOM 692 C C . ASP A 1 92 ? 7.755 -8.509 -25.425 1.00 56.50 92 ASP A C 1
ATOM 694 O O . ASP A 1 92 ? 8.640 -7.717 -25.109 1.00 56.50 92 ASP A O 1
ATOM 698 N N . TYR A 1 93 ? 7.853 -9.811 -25.109 1.00 56.66 93 TYR A N 1
ATOM 699 C CA . TYR A 1 93 ? 8.871 -10.358 -24.189 1.00 56.66 93 TYR A CA 1
ATOM 700 C C . TYR A 1 93 ? 9.696 -11.545 -24.721 1.00 56.66 93 TYR A C 1
ATOM 702 O O . TYR A 1 93 ? 10.512 -12.086 -23.970 1.00 56.66 93 TYR A O 1
ATOM 710 N N . SER A 1 94 ? 9.544 -11.942 -25.990 1.00 57.66 94 SER A N 1
ATOM 711 C CA . SER A 1 94 ? 10.164 -13.166 -26.536 1.00 57.66 94 SER A CA 1
ATOM 712 C C . SER A 1 94 ? 11.697 -13.186 -26.484 1.00 57.66 94 SER A C 1
ATOM 714 O O . SER A 1 94 ? 12.281 -14.250 -26.321 1.00 57.66 94 SER A O 1
ATOM 716 N N . GLU A 1 95 ? 12.357 -12.027 -26.575 1.00 57.53 95 GLU A N 1
ATOM 717 C CA . GLU A 1 95 ? 13.827 -11.926 -26.516 1.00 57.53 95 GLU A CA 1
ATOM 718 C C . GLU A 1 95 ? 14.375 -11.977 -25.075 1.00 57.53 95 GLU A C 1
ATOM 720 O O . GLU A 1 95 ? 15.529 -12.333 -24.855 1.00 57.53 95 GLU A O 1
ATOM 725 N N . THR A 1 96 ? 13.549 -11.655 -24.071 1.00 61.44 96 THR A N 1
ATOM 726 C CA . THR A 1 96 ? 13.977 -11.574 -22.660 1.00 61.44 96 THR A CA 1
ATOM 727 C C . THR A 1 96 ? 13.880 -12.897 -21.901 1.00 61.44 96 THR A C 1
ATOM 729 O O . THR A 1 96 ? 14.369 -12.990 -20.780 1.00 61.44 96 THR A O 1
ATOM 732 N N . ASP A 1 97 ? 13.259 -13.928 -22.481 1.00 73.31 97 ASP A N 1
ATOM 733 C CA . ASP A 1 97 ? 12.942 -15.166 -21.755 1.00 73.31 97 ASP A CA 1
ATOM 734 C C . ASP A 1 97 ? 14.176 -16.045 -21.474 1.00 73.31 97 ASP A C 1
ATOM 736 O O . ASP A 1 97 ? 14.167 -16.826 -20.518 1.00 73.31 97 ASP A O 1
ATOM 740 N N . LEU A 1 98 ? 15.245 -15.862 -22.261 1.00 83.00 98 LEU A N 1
ATOM 741 C CA . LEU A 1 98 ? 16.519 -16.588 -22.167 1.00 83.00 98 LEU A CA 1
ATOM 742 C C . LEU A 1 98 ? 17.420 -16.119 -21.018 1.00 83.00 98 LEU A C 1
ATOM 744 O O . LEU A 1 98 ? 18.303 -16.861 -20.588 1.00 83.00 98 LEU A O 1
ATOM 748 N N . TYR A 1 99 ? 17.191 -14.909 -20.504 1.00 87.81 99 TYR A N 1
ATOM 749 C CA . TYR A 1 99 ? 18.018 -14.302 -19.467 1.00 87.81 99 TYR A CA 1
ATOM 750 C C . TYR A 1 99 ? 17.182 -14.004 -18.210 1.00 87.81 99 TYR A C 1
ATOM 752 O O . TYR A 1 99 ? 16.057 -13.510 -18.311 1.00 87.81 99 TYR A O 1
ATOM 760 N N . PRO A 1 100 ? 17.695 -14.254 -16.996 1.00 90.69 100 PRO A N 1
ATOM 761 C CA . PRO A 1 100 ? 17.186 -13.605 -15.805 1.00 90.69 100 PRO A CA 1
ATOM 762 C C . PRO A 1 100 ? 17.508 -12.109 -15.887 1.00 90.69 100 PRO A C 1
ATOM 764 O O . PRO A 1 100 ? 18.654 -11.705 -16.110 1.00 90.69 100 PRO A O 1
ATOM 767 N N . ARG A 1 101 ? 16.493 -11.262 -15.703 1.00 89.81 101 ARG A N 1
ATOM 768 C CA . ARG A 1 101 ? 16.695 -9.813 -15.703 1.00 89.81 101 ARG A CA 1
ATOM 769 C C . ARG A 1 101 ? 17.432 -9.418 -14.421 1.00 89.81 101 ARG A C 1
ATOM 771 O O . ARG A 1 101 ? 17.002 -9.823 -13.332 1.00 89.81 101 ARG A O 1
ATOM 778 N N . PRO A 1 102 ? 18.498 -8.606 -14.504 1.00 91.75 102 PRO A N 1
ATOM 779 C CA . PRO A 1 102 ? 19.200 -8.131 -13.320 1.00 91.75 102 PRO A CA 1
ATOM 780 C C . PRO A 1 102 ? 18.243 -7.503 -12.304 1.00 91.75 102 PRO A C 1
ATOM 782 O O . PRO A 1 102 ? 17.331 -6.756 -12.654 1.00 91.75 102 PRO A O 1
ATOM 785 N N . SER A 1 103 ? 18.423 -7.832 -11.022 1.00 92.88 103 SER A N 1
ATOM 786 C CA . SER A 1 103 ? 17.608 -7.312 -9.913 1.00 92.88 103 SER A CA 1
ATOM 787 C C . SER A 1 103 ? 16.102 -7.677 -9.955 1.00 92.88 103 SER A C 1
ATOM 789 O O . SER A 1 103 ? 15.318 -7.165 -9.146 1.00 92.88 103 SER A O 1
ATOM 791 N N . HIS A 1 104 ? 15.673 -8.574 -10.850 1.00 91.38 104 HIS A N 1
ATOM 792 C CA . HIS A 1 104 ? 14.351 -9.208 -10.816 1.00 91.38 104 HIS A CA 1
ATOM 793 C C . HIS A 1 104 ? 14.380 -10.558 -10.090 1.00 91.38 104 HIS A C 1
ATOM 795 O O . HIS A 1 104 ? 15.428 -11.095 -9.741 1.00 91.38 104 HIS A O 1
ATOM 801 N N . ALA A 1 105 ? 13.191 -11.115 -9.865 1.00 91.88 105 ALA A N 1
ATOM 802 C CA . ALA A 1 105 ? 13.021 -12.412 -9.224 1.00 91.88 105 ALA A CA 1
ATOM 803 C C . ALA A 1 105 ? 13.181 -13.601 -10.188 1.00 91.88 105 ALA A C 1
ATOM 805 O O . ALA A 1 105 ? 12.961 -14.724 -9.764 1.00 91.88 105 ALA A O 1
ATOM 806 N N . ASP A 1 106 ? 13.524 -13.390 -11.462 1.00 90.69 106 ASP A N 1
ATOM 807 C CA . ASP A 1 106 ? 13.436 -14.426 -12.503 1.00 90.69 106 ASP A CA 1
ATOM 808 C C . ASP A 1 106 ? 14.245 -15.690 -12.159 1.00 90.69 106 ASP A C 1
ATOM 810 O O . ASP A 1 106 ? 13.707 -16.798 -12.179 1.00 90.69 106 ASP A O 1
ATOM 814 N N . TRP A 1 107 ? 15.512 -15.515 -11.760 1.00 91.50 107 TRP A N 1
ATOM 815 C CA . TRP A 1 107 ? 16.392 -16.612 -11.342 1.00 91.50 107 TRP A CA 1
ATOM 816 C C . TRP A 1 107 ? 15.896 -17.301 -10.071 1.00 91.50 107 TRP A C 1
ATOM 818 O O . TRP A 1 107 ? 15.747 -18.520 -10.031 1.00 91.50 107 TRP A O 1
ATOM 828 N N . THR A 1 108 ? 15.602 -16.526 -9.025 1.00 93.38 108 THR A N 1
ATOM 829 C CA . THR A 1 108 ? 15.203 -17.081 -7.726 1.00 93.38 108 THR A CA 1
ATOM 830 C C . THR A 1 108 ? 13.842 -17.769 -7.787 1.00 93.38 108 THR A C 1
ATOM 832 O O . THR A 1 108 ? 13.641 -18.762 -7.090 1.00 93.38 108 THR A O 1
ATOM 835 N N . TYR A 1 109 ? 12.925 -17.305 -8.643 1.00 92.25 109 TYR A N 1
ATOM 836 C CA . TYR A 1 109 ? 11.659 -17.989 -8.908 1.00 92.25 109 TYR A CA 1
ATOM 837 C C . TYR A 1 109 ? 11.898 -19.351 -9.550 1.00 92.25 109 TYR A C 1
ATOM 839 O O . TYR A 1 109 ? 11.363 -20.347 -9.066 1.00 92.25 109 TYR A O 1
ATOM 847 N N . LEU A 1 110 ? 12.719 -19.396 -10.604 1.00 91.94 110 LEU A N 1
ATOM 848 C CA . LEU A 1 110 ? 13.007 -20.639 -11.307 1.00 91.94 110 LEU A CA 1
ATOM 849 C C . LEU A 1 110 ? 13.722 -21.640 -10.393 1.00 91.94 110 LEU A C 1
ATOM 851 O O . LEU A 1 110 ? 13.302 -22.787 -10.318 1.00 91.94 110 LEU A O 1
ATOM 855 N N . GLN A 1 111 ? 14.728 -21.199 -9.633 1.00 94.00 111 GLN A N 1
ATOM 856 C CA . GLN A 1 111 ? 15.444 -22.054 -8.681 1.00 94.00 111 GLN A CA 1
ATOM 857 C C . GLN A 1 111 ? 14.533 -22.606 -7.582 1.00 94.00 111 GLN A C 1
ATOM 859 O O . GLN A 1 111 ? 14.639 -23.768 -7.203 1.00 94.00 111 GLN A O 1
ATOM 864 N N . LYS A 1 112 ? 13.612 -21.786 -7.068 1.00 94.31 112 LYS A N 1
ATOM 865 C CA . LYS A 1 112 ? 12.714 -22.204 -5.990 1.00 94.31 112 LYS A CA 1
ATOM 866 C C . LYS A 1 112 ? 11.624 -23.169 -6.454 1.00 94.31 112 LYS A C 1
ATOM 868 O O . LYS A 1 112 ? 11.238 -24.046 -5.685 1.00 94.31 112 LYS A O 1
ATOM 873 N N . TYR A 1 113 ? 11.072 -22.956 -7.647 1.00 93.31 113 TYR A N 1
ATOM 874 C CA . TYR A 1 113 ? 9.844 -23.626 -8.086 1.00 93.31 113 TYR A CA 1
ATOM 875 C C . TYR A 1 113 ? 10.029 -24.570 -9.279 1.00 93.31 113 TYR A C 1
ATOM 877 O O . TYR A 1 113 ? 9.092 -25.285 -9.620 1.00 93.31 113 TYR A O 1
ATOM 885 N N . GLY A 1 114 ? 11.184 -24.560 -9.944 1.00 93.69 114 GLY A N 1
ATOM 886 C CA . GLY A 1 114 ? 11.443 -25.329 -11.168 1.00 93.69 114 GLY A CA 1
ATOM 887 C C . GLY A 1 114 ? 10.690 -24.828 -12.407 1.00 93.69 114 GLY A C 1
ATOM 888 O O . GLY A 1 114 ? 10.909 -25.330 -13.504 1.00 93.69 114 GLY A O 1
ATOM 889 N N . VAL A 1 115 ? 9.818 -23.826 -12.259 1.00 90.19 115 VAL A N 1
ATOM 890 C CA . VAL A 1 115 ? 9.016 -23.243 -13.337 1.00 90.19 115 VAL A CA 1
ATOM 891 C C . VAL A 1 115 ? 8.858 -21.736 -13.131 1.00 90.19 115 VAL A C 1
ATOM 893 O O . VAL A 1 115 ? 8.759 -21.251 -12.001 1.00 90.19 115 VAL A O 1
ATOM 896 N N . LYS A 1 116 ? 8.816 -20.984 -14.235 1.00 85.19 116 LYS A N 1
ATOM 897 C CA . LYS A 1 116 ? 8.532 -19.543 -14.250 1.00 85.19 116 LYS A CA 1
ATOM 898 C C . LYS A 1 116 ? 7.487 -19.206 -15.309 1.00 85.19 116 LYS A C 1
ATOM 900 O O . LYS A 1 116 ? 7.347 -19.914 -16.302 1.00 85.19 116 LYS A O 1
ATOM 905 N N . ALA A 1 117 ? 6.780 -18.098 -15.111 1.00 82.19 117 ALA A N 1
ATOM 906 C CA . ALA A 1 117 ? 5.969 -17.514 -16.171 1.00 82.19 117 ALA A CA 1
ATOM 907 C C . ALA A 1 117 ? 6.889 -16.882 -17.226 1.00 82.19 117 ALA A C 1
ATOM 909 O O . ALA A 1 117 ? 7.692 -16.016 -16.888 1.00 82.19 117 ALA A O 1
ATOM 910 N N . SER A 1 118 ? 6.743 -17.284 -18.488 1.00 74.69 118 SER A N 1
ATOM 911 C CA . SER A 1 118 ? 7.486 -16.709 -19.620 1.00 74.69 118 SER A CA 1
ATOM 912 C C . SER A 1 118 ? 6.959 -15.331 -20.040 1.00 74.69 118 SER A C 1
ATOM 914 O O . SER A 1 118 ? 7.684 -14.508 -20.589 1.00 74.69 118 SER A O 1
ATOM 916 N N . SER A 1 119 ? 5.696 -15.023 -19.731 1.00 69.31 119 SER A N 1
ATOM 917 C CA . SER A 1 119 ? 5.040 -13.755 -20.067 1.00 69.31 119 SER A CA 1
ATOM 918 C C . SER A 1 119 ? 5.442 -12.613 -19.110 1.00 69.31 119 SER A C 1
ATOM 920 O O . SER A 1 119 ? 4.603 -12.043 -18.410 1.00 69.31 119 SER A O 1
ATOM 922 N N . GLY A 1 120 ? 6.730 -12.288 -19.003 1.00 74.00 120 GLY A N 1
ATOM 923 C CA . GLY A 1 120 ? 7.235 -11.172 -18.194 1.00 74.00 120 GLY A CA 1
ATOM 924 C C . GLY A 1 120 ? 7.374 -11.468 -16.691 1.00 74.00 120 GLY A C 1
ATOM 925 O O . GLY A 1 120 ? 7.886 -12.497 -16.282 1.00 74.00 120 GLY A O 1
ATOM 926 N N . GLY A 1 121 ? 6.986 -10.528 -15.816 1.00 74.44 121 GLY A N 1
ATOM 927 C CA . GLY A 1 121 ? 7.225 -10.618 -14.357 1.00 74.44 121 GLY A CA 1
ATOM 928 C C . GLY A 1 121 ? 6.377 -11.636 -13.586 1.00 74.44 121 GLY A C 1
ATOM 929 O O . GLY A 1 121 ? 6.538 -11.753 -12.370 1.00 74.44 121 GLY A O 1
ATOM 930 N N . GLY A 1 122 ? 5.447 -12.325 -14.256 1.00 84.69 122 GLY A N 1
ATOM 931 C CA . GLY A 1 122 ? 4.576 -13.324 -13.638 1.00 84.69 122 GLY A CA 1
ATOM 932 C C . GLY A 1 122 ? 3.902 -12.808 -12.366 1.00 84.69 122 GLY A C 1
ATOM 933 O O . GLY A 1 122 ? 3.318 -11.716 -12.361 1.00 84.69 122 GLY A O 1
ATOM 934 N N . ARG A 1 123 ? 4.031 -13.595 -11.293 1.00 89.06 123 ARG A N 1
ATOM 935 C CA . ARG A 1 123 ? 3.519 -13.317 -9.947 1.00 89.06 123 ARG A CA 1
ATOM 936 C C . ARG A 1 123 ? 4.360 -12.315 -9.143 1.00 89.06 123 ARG A C 1
ATOM 938 O O . ARG A 1 123 ? 3.838 -11.690 -8.230 1.00 89.06 123 ARG A O 1
ATOM 945 N N . ALA A 1 124 ? 5.638 -12.140 -9.480 1.00 88.94 124 ALA A N 1
ATOM 946 C CA . ALA A 1 124 ? 6.525 -11.164 -8.836 1.00 88.94 124 ALA A CA 1
ATOM 947 C C . ALA A 1 124 ? 6.324 -9.729 -9.364 1.00 88.94 124 ALA A C 1
ATOM 949 O O . ALA A 1 124 ? 6.962 -8.787 -8.899 1.00 88.94 124 ALA A O 1
ATOM 950 N N . SER A 1 125 ? 5.455 -9.556 -10.362 1.00 89.25 125 SER A N 1
ATOM 951 C CA . SER A 1 125 ? 5.133 -8.255 -10.934 1.00 89.25 125 SER A CA 1
ATOM 952 C C . SER A 1 125 ? 4.396 -7.353 -9.945 1.00 89.25 125 SER A C 1
ATOM 954 O O . SER A 1 125 ? 3.505 -7.791 -9.219 1.00 89.25 125 SER A O 1
ATOM 956 N N . ALA A 1 126 ? 4.657 -6.046 -10.043 1.00 89.88 126 ALA A N 1
ATOM 957 C CA . ALA A 1 126 ? 3.905 -5.013 -9.337 1.00 89.88 126 ALA A CA 1
ATOM 958 C C . ALA A 1 126 ? 2.395 -5.024 -9.657 1.00 89.88 126 ALA A C 1
ATOM 960 O O . ALA A 1 126 ? 1.628 -4.377 -8.948 1.00 89.88 126 ALA A O 1
ATOM 961 N N . ARG A 1 127 ? 1.929 -5.761 -10.680 1.00 89.88 127 ARG A N 1
ATOM 962 C CA . ARG A 1 127 ? 0.492 -5.984 -10.932 1.00 89.88 127 ARG A CA 1
ATOM 963 C C . ARG A 1 127 ? -0.219 -6.628 -9.735 1.00 89.88 127 ARG A C 1
ATOM 965 O O . ARG A 1 127 ? -1.372 -6.300 -9.480 1.00 89.88 127 ARG A O 1
ATOM 972 N N . GLU A 1 128 ? 0.473 -7.470 -8.964 1.00 94.00 128 GLU A N 1
ATOM 973 C CA . GLU A 1 128 ? -0.080 -8.105 -7.755 1.00 94.00 128 GLU A CA 1
ATOM 974 C C . GLU A 1 128 ? -0.574 -7.077 -6.725 1.00 94.00 128 GLU A C 1
ATOM 976 O O . GLU A 1 128 ? -1.564 -7.320 -6.033 1.00 94.00 128 GLU A O 1
ATOM 981 N N . THR A 1 129 ? 0.034 -5.884 -6.702 1.00 95.62 129 THR A N 1
ATOM 982 C CA . THR A 1 129 ? -0.337 -4.807 -5.774 1.00 95.62 129 THR A CA 1
ATOM 983 C C . THR A 1 129 ? -1.766 -4.306 -5.967 1.00 95.62 129 THR A C 1
ATOM 985 O O . THR A 1 129 ? -2.304 -3.695 -5.053 1.00 95.62 129 THR A O 1
ATOM 988 N N . ILE A 1 130 ? -2.428 -4.610 -7.090 1.00 95.94 130 ILE A N 1
ATOM 989 C CA . ILE A 1 130 ? -3.860 -4.329 -7.280 1.00 95.94 130 ILE A CA 1
ATOM 990 C C . ILE A 1 130 ? -4.702 -5.010 -6.210 1.00 95.94 130 ILE A C 1
ATOM 992 O O . ILE A 1 130 ? -5.545 -4.356 -5.608 1.00 95.94 130 ILE A O 1
ATOM 996 N N . GLY A 1 131 ? -4.444 -6.290 -5.925 1.00 97.44 131 GLY A N 1
ATOM 997 C CA . GLY A 1 131 ? -5.184 -7.008 -4.887 1.00 97.44 131 GLY A CA 1
ATOM 998 C C . GLY A 1 131 ? -4.966 -6.390 -3.503 1.00 97.44 131 GLY A C 1
ATOM 999 O O . GLY A 1 131 ? -5.898 -6.298 -2.709 1.00 97.44 131 GLY A O 1
ATOM 1000 N N . ARG A 1 132 ? -3.749 -5.899 -3.234 1.00 98.00 132 ARG A N 1
ATOM 1001 C CA . ARG A 1 132 ? -3.401 -5.225 -1.972 1.00 98.00 132 ARG A CA 1
ATOM 1002 C C . ARG A 1 132 ? -4.073 -3.867 -1.840 1.00 98.00 132 ARG A C 1
ATOM 1004 O O . ARG A 1 132 ? -4.619 -3.574 -0.787 1.00 98.00 132 ARG A O 1
ATOM 1011 N N . VAL A 1 133 ? -4.052 -3.064 -2.901 1.00 98.38 133 VAL A N 1
ATOM 1012 C CA . VAL A 1 133 ? -4.677 -1.737 -2.920 1.00 98.38 133 VAL A CA 1
ATOM 1013 C C . VAL A 1 133 ? -6.195 -1.848 -2.835 1.00 98.38 133 VAL A C 1
ATOM 1015 O O . VAL A 1 133 ? -6.822 -1.110 -2.082 1.00 98.38 133 VAL A O 1
ATOM 1018 N N . ALA A 1 134 ? -6.787 -2.816 -3.536 1.00 98.44 134 ALA A N 1
ATOM 1019 C CA . ALA A 1 134 ? -8.223 -3.042 -3.482 1.00 98.44 134 ALA A CA 1
ATOM 1020 C C . ALA A 1 134 ? -8.684 -3.466 -2.075 1.00 98.44 134 ALA A C 1
ATOM 1022 O O . ALA A 1 134 ? -9.636 -2.907 -1.538 1.00 98.44 134 ALA A O 1
ATOM 1023 N N . ALA A 1 135 ? -7.966 -4.400 -1.443 1.00 98.75 135 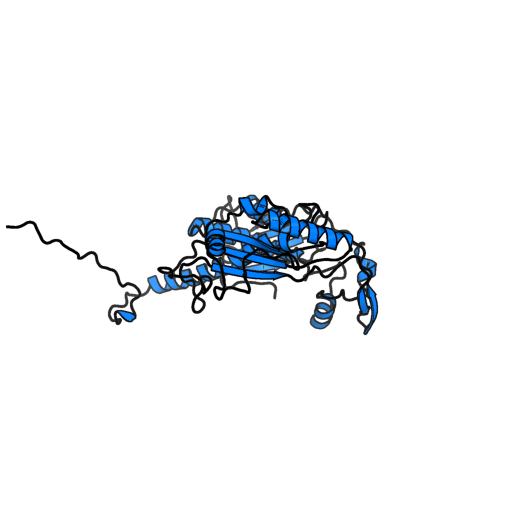ALA A N 1
ATOM 1024 C CA . ALA A 1 135 ? -8.248 -4.807 -0.068 1.00 98.75 135 ALA A CA 1
ATOM 1025 C C . ALA A 1 135 ? -7.969 -3.686 0.949 1.00 98.75 135 ALA A C 1
ATOM 1027 O O . ALA A 1 135 ? -8.736 -3.499 1.893 1.00 98.75 135 ALA A O 1
ATOM 1028 N N . GLY A 1 136 ? -6.893 -2.923 0.744 1.00 98.75 136 GLY A N 1
ATOM 1029 C CA . GLY A 1 136 ? -6.542 -1.771 1.569 1.00 98.75 136 GLY A CA 1
ATOM 1030 C C . GLY A 1 136 ? -7.614 -0.687 1.546 1.00 98.75 136 GLY A C 1
ATOM 1031 O O . GLY A 1 136 ? -7.903 -0.122 2.592 1.00 98.75 136 GLY A O 1
ATOM 1032 N N . ALA A 1 137 ? -8.277 -0.462 0.408 1.00 98.75 137 ALA A N 1
ATOM 1033 C CA . ALA A 1 137 ? -9.396 0.475 0.310 1.00 98.75 137 ALA A CA 1
ATOM 1034 C C . ALA A 1 137 ? -10.593 0.068 1.190 1.00 98.75 137 ALA A C 1
ATOM 1036 O O . ALA A 1 137 ? -11.215 0.924 1.815 1.00 98.75 137 ALA A O 1
ATOM 1037 N N . ILE A 1 138 ? -10.889 -1.236 1.286 1.00 98.81 138 ILE A N 1
ATOM 1038 C CA . ILE A 1 138 ? -11.934 -1.758 2.184 1.00 98.81 138 ILE A CA 1
ATOM 1039 C C . ILE A 1 138 ? -11.543 -1.511 3.646 1.00 98.81 138 ILE A C 1
ATOM 1041 O O . ILE A 1 138 ? -12.343 -0.982 4.420 1.00 98.81 138 ILE A O 1
ATOM 1045 N N . ALA A 1 139 ? -10.308 -1.866 4.014 1.00 98.81 139 ALA A N 1
ATOM 1046 C CA . ALA A 1 139 ? -9.779 -1.651 5.359 1.00 98.81 139 ALA A CA 1
ATOM 1047 C C . ALA A 1 139 ? -9.800 -0.165 5.745 1.00 98.81 139 ALA A C 1
ATOM 1049 O O . ALA A 1 139 ? -10.324 0.198 6.793 1.00 98.81 139 ALA A O 1
ATOM 1050 N N . GLU A 1 140 ? -9.295 0.706 4.872 1.00 98.56 140 GLU A N 1
ATOM 1051 C CA . GLU A 1 140 ? -9.275 2.151 5.078 1.00 98.56 140 GLU A CA 1
ATOM 1052 C C . GLU A 1 140 ? -10.688 2.717 5.259 1.00 98.56 140 GLU A C 1
ATOM 1054 O O . GLU A 1 140 ? -10.919 3.495 6.184 1.00 98.56 140 GLU A O 1
ATOM 1059 N N . LYS A 1 141 ? -11.652 2.298 4.426 1.00 98.62 141 LYS A N 1
ATOM 1060 C CA . LYS A 1 141 ? -13.042 2.752 4.541 1.00 98.62 141 LYS A CA 1
ATOM 1061 C C . LYS A 1 141 ? -13.637 2.394 5.902 1.00 98.62 141 LYS A C 1
ATOM 1063 O O . LYS A 1 141 ? -14.242 3.256 6.540 1.00 98.62 141 LYS A O 1
ATOM 1068 N N . TYR A 1 142 ? -13.437 1.159 6.365 1.00 98.50 142 TYR A N 1
ATOM 1069 C CA . TYR A 1 142 ? -13.890 0.741 7.692 1.00 98.50 142 TYR A CA 1
ATOM 1070 C C . TYR A 1 142 ? -13.226 1.568 8.799 1.00 98.50 142 TYR A C 1
ATOM 1072 O O . TYR A 1 142 ? -13.915 2.131 9.647 1.00 98.50 142 TYR A O 1
ATOM 1080 N N . LEU A 1 143 ? -11.896 1.678 8.775 1.00 98.31 143 LEU A N 1
ATOM 1081 C CA . LEU A 1 143 ? -11.119 2.382 9.798 1.00 98.31 143 LEU A CA 1
ATOM 1082 C C . LEU A 1 143 ? -11.492 3.867 9.893 1.00 98.31 143 LEU A C 1
ATOM 1084 O O . LEU A 1 143 ? -11.613 4.405 10.995 1.00 98.31 143 LEU A O 1
ATOM 1088 N N . LYS A 1 144 ? -11.744 4.513 8.753 1.00 97.81 144 LYS A N 1
ATOM 1089 C CA . LYS A 1 144 ? -12.213 5.896 8.703 1.00 97.81 144 LYS A CA 1
ATOM 1090 C C . LYS A 1 144 ? -13.609 6.047 9.305 1.00 97.81 144 LYS A C 1
ATOM 1092 O O . LYS A 1 144 ? -13.814 6.933 10.126 1.00 97.81 144 LYS A O 1
ATOM 1097 N N . LEU A 1 145 ? -14.562 5.194 8.925 1.00 97.50 145 LEU A N 1
ATOM 1098 C CA . LEU A 1 145 ? -15.945 5.291 9.409 1.00 97.50 145 LEU A CA 1
ATOM 1099 C C . LEU A 1 145 ? -16.080 4.940 10.896 1.00 97.50 145 LEU A C 1
ATOM 1101 O O . LEU A 1 145 ? -16.815 5.610 11.613 1.00 97.50 145 LEU A O 1
ATOM 1105 N N . ALA A 1 146 ? -15.379 3.904 11.356 1.00 95.69 146 ALA A N 1
ATOM 1106 C CA . ALA A 1 146 ? -15.505 3.404 12.722 1.00 95.69 146 ALA A CA 1
ATOM 1107 C C . ALA A 1 146 ? -14.653 4.183 13.737 1.00 95.69 146 ALA A C 1
ATOM 1109 O O . ALA A 1 146 ? -15.025 4.269 14.906 1.00 95.69 146 ALA A O 1
ATOM 1110 N N . HIS A 1 147 ? -13.504 4.722 13.314 1.00 94.50 147 HIS A N 1
ATOM 1111 C CA . HIS A 1 147 ? -12.510 5.295 14.228 1.00 94.50 147 HIS A CA 1
ATOM 1112 C C . HIS A 1 147 ? -11.960 6.659 13.798 1.00 94.50 147 HIS A C 1
ATOM 1114 O O . HIS A 1 147 ? -11.163 7.237 14.531 1.00 94.50 147 HIS A O 1
ATOM 1120 N N . GLY A 1 148 ? -12.339 7.183 12.628 1.00 96.19 148 GLY A N 1
ATOM 1121 C CA . GLY A 1 148 ? -11.766 8.425 12.106 1.00 96.19 148 GLY A CA 1
ATOM 1122 C C . GLY A 1 148 ? -10.276 8.318 11.765 1.00 96.19 148 GLY A C 1
ATOM 1123 O O . GLY A 1 148 ? -9.604 9.342 11.677 1.00 96.19 148 GLY A O 1
ATOM 1124 N N . ILE A 1 149 ? -9.745 7.100 11.600 1.00 97.44 149 ILE A N 1
ATOM 1125 C CA . ILE A 1 149 ? -8.331 6.880 11.275 1.00 97.44 149 ILE A CA 1
ATOM 1126 C C . ILE A 1 149 ? -8.067 7.339 9.842 1.00 97.44 149 ILE A C 1
ATOM 1128 O O . ILE A 1 149 ? -8.806 6.993 8.916 1.00 97.44 149 ILE A O 1
ATOM 1132 N N . GLU A 1 150 ? -6.977 8.078 9.661 1.00 97.44 150 GLU A N 1
ATOM 1133 C CA . GLU A 1 150 ? -6.568 8.619 8.367 1.00 97.44 150 GLU A CA 1
ATOM 1134 C C . GLU A 1 150 ? -5.165 8.154 7.995 1.00 97.44 150 GLU A C 1
ATOM 1136 O O . GLU A 1 150 ? -4.276 8.100 8.844 1.00 97.44 150 GLU A O 1
ATOM 1141 N N . PHE A 1 151 ? -4.963 7.872 6.709 1.00 98.31 151 PHE A N 1
ATOM 1142 C CA . PHE A 1 151 ? -3.685 7.457 6.139 1.00 98.31 151 PHE A CA 1
ATOM 1143 C C . PHE A 1 151 ? -3.276 8.460 5.070 1.00 98.31 151 PHE A C 1
ATOM 1145 O O . PHE A 1 151 ? -4.005 8.665 4.099 1.00 98.31 151 PHE A O 1
ATOM 1152 N N . VAL A 1 152 ? -2.100 9.061 5.221 1.00 98.06 152 VAL A N 1
ATOM 1153 C CA . VAL A 1 152 ? -1.542 9.957 4.205 1.00 98.06 152 VAL A CA 1
ATOM 1154 C C . VAL A 1 152 ? -0.096 9.568 3.964 1.00 98.06 152 VAL A C 1
ATOM 1156 O O . VAL A 1 152 ? 0.718 9.590 4.887 1.00 98.06 152 VAL A O 1
ATOM 1159 N N . ALA A 1 153 ? 0.230 9.214 2.724 1.00 98.06 153 ALA A N 1
ATOM 1160 C CA . ALA A 1 153 ? 1.607 8.999 2.311 1.00 98.06 153 ALA A CA 1
ATOM 1161 C C . ALA A 1 153 ? 2.012 9.965 1.201 1.00 98.06 153 ALA A C 1
ATOM 1163 O O . ALA A 1 153 ? 1.185 10.447 0.431 1.00 98.06 153 ALA A O 1
ATOM 1164 N N . PHE A 1 154 ? 3.306 10.247 1.127 1.00 97.50 154 PHE A N 1
ATOM 1165 C CA . PHE A 1 154 ? 3.879 11.168 0.158 1.00 97.50 154 PHE A CA 1
ATOM 1166 C C . PHE A 1 154 ? 5.341 10.831 -0.133 1.00 97.50 154 PHE A C 1
ATOM 1168 O O . PHE A 1 154 ? 6.021 10.165 0.651 1.00 97.50 154 PHE A O 1
ATOM 1175 N N . VAL A 1 155 ? 5.834 11.291 -1.277 1.00 97.12 155 VAL A N 1
ATOM 1176 C CA . VAL A 1 155 ? 7.224 11.108 -1.694 1.00 97.12 155 VAL A CA 1
ATOM 1177 C C . VAL A 1 155 ? 8.111 12.097 -0.948 1.00 97.12 155 VAL A C 1
ATOM 1179 O O . VAL A 1 155 ? 7.908 13.304 -1.026 1.00 97.12 155 VAL A O 1
ATOM 1182 N N . SER A 1 156 ? 9.092 11.575 -0.213 1.00 95.50 156 SER A N 1
ATOM 1183 C CA . SER A 1 156 ? 10.035 12.354 0.597 1.00 95.50 156 SER A CA 1
ATOM 1184 C C . SER A 1 156 ? 11.453 12.383 0.029 1.00 95.50 156 SER A C 1
ATOM 1186 O O . SER A 1 156 ? 12.240 13.258 0.396 1.00 95.50 156 SER A O 1
ATOM 1188 N N . SER A 1 157 ? 11.789 11.475 -0.893 1.00 95.81 157 SER A N 1
ATOM 1189 C CA . SER A 1 157 ? 13.010 11.572 -1.699 1.00 95.81 157 SER A CA 1
ATOM 1190 C C . SER A 1 157 ? 12.861 10.922 -3.075 1.00 95.81 157 SER A C 1
ATOM 1192 O O . SER A 1 157 ? 12.125 9.945 -3.225 1.00 95.81 157 SER A O 1
ATOM 1194 N N . VAL A 1 158 ? 13.615 11.419 -4.058 1.00 96.69 158 VAL A N 1
ATOM 1195 C CA . VAL A 1 158 ? 13.902 10.737 -5.327 1.00 96.69 158 VAL A CA 1
ATOM 1196 C C . VAL A 1 158 ? 15.397 10.862 -5.598 1.00 96.69 158 VAL A C 1
ATOM 1198 O O . VAL A 1 158 ? 15.912 11.968 -5.751 1.00 96.69 158 VAL A O 1
ATOM 1201 N N . SER A 1 159 ? 16.106 9.733 -5.676 1.00 94.44 159 SER A N 1
ATOM 1202 C CA . SER A 1 159 ? 17.576 9.720 -5.757 1.00 94.44 159 SER A CA 1
ATOM 1203 C C . SER A 1 159 ? 18.202 10.603 -4.652 1.00 94.44 159 SER A C 1
ATOM 1205 O O . SER A 1 159 ? 17.857 10.444 -3.482 1.00 94.44 159 SER A O 1
ATOM 1207 N N . SER A 1 160 ? 19.106 11.521 -5.005 1.00 91.88 160 SER A N 1
ATOM 1208 C CA . SER A 1 160 ? 19.745 12.484 -4.098 1.00 91.88 160 SER A CA 1
ATOM 1209 C C . SER A 1 160 ? 18.889 13.716 -3.775 1.00 91.88 160 SER A C 1
ATOM 1211 O O . SER A 1 160 ? 19.283 14.525 -2.938 1.00 91.88 160 SER A O 1
ATOM 1213 N N . VAL A 1 161 ? 17.720 13.881 -4.405 1.00 94.69 161 VAL A N 1
ATOM 1214 C CA . VAL A 1 161 ? 16.798 14.981 -4.103 1.00 94.69 161 VAL A CA 1
ATOM 1215 C C . VAL A 1 161 ? 15.924 14.565 -2.926 1.00 94.69 161 VAL A C 1
ATOM 1217 O O . VAL A 1 161 ? 15.028 13.730 -3.060 1.00 94.69 161 VAL A O 1
ATOM 1220 N N . VAL A 1 162 ? 16.204 15.134 -1.757 1.00 91.81 162 VAL A N 1
ATOM 1221 C CA . VAL A 1 162 ? 15.535 14.809 -0.493 1.00 91.81 162 VAL A CA 1
ATOM 1222 C C . VAL A 1 162 ? 14.809 16.047 0.013 1.00 91.81 162 VAL A C 1
ATOM 1224 O O . VAL A 1 162 ? 15.314 17.164 -0.102 1.00 91.81 162 VAL A O 1
ATOM 1227 N N . MET A 1 163 ? 13.620 15.854 0.575 1.00 90.06 163 MET A N 1
ATOM 1228 C CA . MET A 1 163 ? 12.959 16.907 1.335 1.00 90.06 163 MET A CA 1
ATOM 1229 C C . MET A 1 163 ? 13.816 17.329 2.543 1.00 90.06 163 MET A C 1
ATOM 1231 O O . MET A 1 163 ? 14.498 16.483 3.130 1.00 90.06 163 MET A O 1
ATOM 1235 N N . PRO A 1 164 ? 13.775 18.608 2.949 1.00 78.50 164 PRO A N 1
ATOM 1236 C CA . PRO A 1 164 ? 14.541 19.123 4.079 1.00 78.50 164 PRO A CA 1
ATOM 1237 C C . PRO A 1 164 ? 13.941 18.619 5.401 1.00 78.50 164 PRO A C 1
ATOM 1239 O O . PRO A 1 164 ? 13.246 19.333 6.105 1.00 78.50 164 PRO A O 1
ATOM 1242 N N . PHE A 1 165 ? 14.144 17.340 5.706 1.00 69.19 165 PHE A N 1
ATOM 1243 C CA . PHE A 1 165 ? 13.667 16.702 6.938 1.00 69.19 165 PHE A CA 1
ATOM 1244 C C . PHE A 1 165 ? 14.800 16.295 7.870 1.00 69.19 165 PHE A C 1
ATOM 1246 O O . PHE A 1 165 ? 14.553 15.919 9.010 1.00 69.19 165 PHE A O 1
ATOM 1253 N N . ILE A 1 166 ? 16.025 16.297 7.352 1.00 54.16 166 ILE A N 1
ATOM 1254 C CA . ILE A 1 166 ? 17.215 15.800 8.024 1.00 54.16 166 ILE A CA 1
ATOM 1255 C C . ILE A 1 166 ? 18.286 16.861 7.816 1.00 54.16 166 ILE A C 1
ATOM 1257 O O . ILE A 1 166 ? 18.918 16.914 6.761 1.00 54.16 166 ILE A O 1
ATOM 1261 N N . HIS A 1 167 ? 18.474 17.720 8.809 1.00 55.47 167 HIS A N 1
ATOM 1262 C CA . HIS A 1 167 ? 19.698 18.499 8.895 1.00 55.47 167 HIS A CA 1
ATOM 1263 C C . HIS A 1 167 ? 20.740 17.592 9.545 1.00 55.47 167 HIS A C 1
ATOM 1265 O O . HIS A 1 167 ? 20.579 17.201 10.693 1.00 55.47 167 HIS A O 1
ATOM 1271 N N . MET A 1 168 ? 21.793 17.220 8.811 1.00 48.47 168 MET A N 1
ATOM 1272 C CA . MET A 1 168 ? 22.896 16.421 9.374 1.00 48.47 168 MET A CA 1
ATOM 1273 C C . MET A 1 168 ? 23.710 17.184 10.435 1.00 48.47 168 MET A C 1
ATOM 1275 O O . MET A 1 168 ? 24.600 16.607 11.049 1.00 48.47 168 MET A O 1
ATOM 1279 N N . GLU A 1 169 ? 23.409 18.470 10.626 1.00 55.22 169 GLU A N 1
ATOM 1280 C CA . GLU A 1 169 ? 24.130 19.410 11.484 1.00 55.22 169 GLU A CA 1
ATOM 1281 C C . GLU A 1 169 ? 23.384 19.742 12.799 1.00 55.22 169 GLU A C 1
ATOM 1283 O O . GLU A 1 169 ? 23.928 20.479 13.616 1.00 55.22 169 GLU A O 1
ATOM 1288 N N . ASP A 1 170 ? 22.168 19.216 13.032 1.00 55.56 170 ASP A N 1
ATOM 1289 C CA . ASP A 1 170 ? 21.408 19.390 14.289 1.00 55.56 170 ASP A CA 1
ATOM 1290 C C . ASP A 1 170 ? 21.289 18.034 15.018 1.00 55.56 170 ASP A C 1
ATOM 1292 O O . ASP A 1 170 ? 20.917 17.026 14.414 1.00 55.56 170 ASP A O 1
ATOM 1296 N N . ASP A 1 171 ? 21.570 18.004 16.327 1.00 55.34 171 ASP A N 1
ATOM 1297 C CA . ASP A 1 171 ? 21.378 16.824 17.191 1.00 55.34 171 ASP A CA 1
ATOM 1298 C C . ASP A 1 171 ? 19.895 16.398 17.277 1.00 55.34 171 ASP A C 1
ATOM 1300 O O . ASP A 1 171 ? 19.565 15.288 17.713 1.00 55.34 171 ASP A O 1
ATOM 1304 N N . ARG A 1 172 ? 18.964 17.264 16.853 1.00 59.78 172 ARG A N 1
ATOM 1305 C CA . ARG A 1 172 ? 17.553 16.916 16.668 1.00 59.78 172 ARG A CA 1
ATOM 1306 C C . ARG A 1 172 ? 17.348 16.165 15.355 1.00 59.78 172 ARG A C 1
ATOM 1308 O O . ARG A 1 172 ? 17.459 16.720 14.269 1.00 59.78 172 ARG A O 1
ATOM 1315 N N . LEU A 1 173 ? 16.894 14.916 15.477 1.00 63.56 173 LEU A N 1
ATOM 1316 C CA . LEU A 1 173 ? 16.556 14.039 14.348 1.00 63.56 173 LEU A CA 1
ATOM 1317 C C . LEU A 1 173 ? 15.521 14.631 13.373 1.00 63.56 173 LEU A C 1
ATOM 1319 O O . LEU A 1 173 ? 15.576 14.299 12.191 1.00 63.56 173 LEU A O 1
ATOM 1323 N N . PHE A 1 174 ? 14.577 15.455 13.855 1.00 75.88 174 PHE A N 1
ATOM 1324 C CA . PHE A 1 174 ? 13.517 16.047 13.031 1.00 75.88 174 PHE A CA 1
ATOM 1325 C C . PHE A 1 174 ? 13.128 17.466 13.495 1.00 75.88 174 PHE A C 1
ATOM 1327 O O . PHE A 1 174 ? 12.883 17.658 14.693 1.00 75.88 174 PHE A O 1
ATOM 1334 N N . PRO A 1 175 ? 13.022 18.441 12.572 1.00 81.19 175 PRO A N 1
ATOM 1335 C CA . PRO A 1 175 ? 12.616 19.815 12.876 1.00 81.19 175 PRO A CA 1
ATOM 1336 C C . PRO A 1 175 ? 11.101 19.956 13.159 1.00 81.19 175 PRO A C 1
ATOM 1338 O O . PRO A 1 175 ? 10.319 19.033 12.938 1.00 81.19 175 PRO A O 1
ATOM 1341 N N . GLN A 1 176 ? 10.668 21.096 13.714 1.00 83.38 176 GLN A N 1
ATOM 1342 C CA . GLN A 1 176 ? 9.271 21.306 14.144 1.00 83.38 176 GLN A CA 1
ATOM 1343 C C . GLN A 1 176 ? 8.269 21.282 12.977 1.00 83.38 176 GLN A C 1
ATOM 1345 O O . GLN A 1 176 ? 7.169 20.746 13.107 1.00 83.38 176 GLN A O 1
ATOM 1350 N N . ASP A 1 177 ? 8.669 21.828 11.837 1.00 86.12 177 ASP A N 1
ATOM 1351 C CA . ASP A 1 177 ? 7.920 21.828 10.580 1.00 86.12 177 ASP A CA 1
ATOM 1352 C C . ASP A 1 177 ? 7.669 20.409 10.041 1.00 86.12 177 ASP A C 1
ATOM 1354 O O . ASP A 1 177 ? 6.620 20.158 9.451 1.00 86.12 177 ASP A O 1
ATOM 1358 N N . PHE A 1 178 ? 8.559 19.444 10.302 1.00 87.88 178 PHE A N 1
ATOM 1359 C CA . PHE A 1 178 ? 8.301 18.033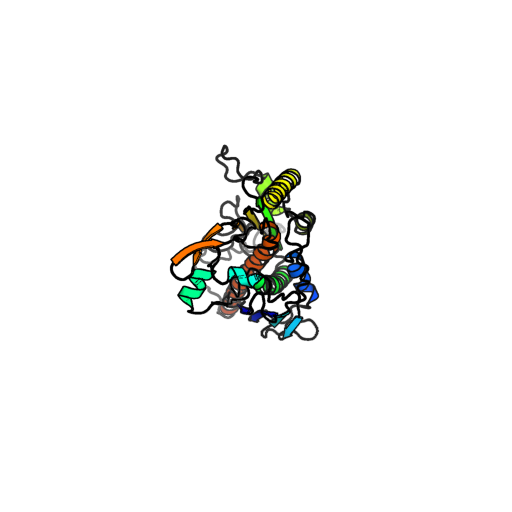 10.001 1.00 87.88 178 PHE A CA 1
ATOM 1360 C C . PHE A 1 178 ? 7.091 17.509 10.783 1.00 87.88 178 PHE A C 1
ATOM 1362 O O . PHE A 1 178 ? 6.200 16.884 10.205 1.00 87.88 178 PHE A O 1
ATOM 1369 N N . TRP A 1 179 ? 7.023 17.785 12.087 1.00 88.94 179 TRP A N 1
ATOM 1370 C CA . TRP A 1 179 ? 5.910 17.346 12.934 1.00 88.94 179 TRP A CA 1
ATOM 1371 C C . TRP A 1 179 ? 4.594 18.038 12.568 1.00 88.94 179 TRP A C 1
ATOM 1373 O O . TRP A 1 179 ? 3.538 17.396 12.536 1.00 88.94 179 TRP A O 1
ATOM 1383 N N . GLU A 1 180 ? 4.654 19.328 12.240 1.00 91.06 180 GLU A N 1
ATOM 1384 C CA . GLU A 1 180 ? 3.507 20.090 11.747 1.00 91.06 180 GLU A CA 1
ATOM 1385 C C . GLU A 1 180 ? 3.009 19.547 10.401 1.00 91.06 180 GLU A C 1
ATOM 1387 O O . GLU A 1 180 ? 1.809 19.306 10.240 1.00 91.06 180 GLU A O 1
ATOM 1392 N N . LEU A 1 181 ? 3.921 19.245 9.470 1.00 92.69 181 LEU A N 1
ATOM 1393 C CA . LEU A 1 181 ? 3.593 18.611 8.196 1.00 92.69 181 LEU A CA 1
ATOM 1394 C C . LEU A 1 181 ? 2.880 17.276 8.422 1.00 92.69 181 LEU A C 1
ATOM 1396 O O . LEU A 1 181 ? 1.800 17.060 7.874 1.00 92.69 181 LEU A O 1
ATOM 1400 N N . LEU A 1 182 ? 3.435 16.388 9.254 1.00 93.44 182 LEU A N 1
ATOM 1401 C CA . LEU A 1 182 ? 2.809 15.096 9.550 1.00 93.44 182 LEU A CA 1
ATOM 1402 C C . LEU A 1 182 ? 1.424 15.244 10.184 1.00 93.44 182 LEU A C 1
ATOM 1404 O O . LEU A 1 182 ? 0.580 14.374 9.987 1.00 93.44 182 LEU A O 1
ATOM 1408 N N . SER A 1 183 ? 1.155 16.330 10.901 1.00 93.00 183 SER A N 1
ATOM 1409 C CA . SER A 1 183 ? -0.138 16.556 11.556 1.00 93.00 183 SER A CA 1
ATOM 1410 C C . SER A 1 183 ? -1.183 17.164 10.619 1.00 93.00 183 SER A C 1
ATOM 1412 O O . SER A 1 183 ? -2.371 16.899 10.779 1.00 93.00 183 SER A O 1
ATOM 1414 N N . THR A 1 184 ? -0.758 17.936 9.619 1.00 94.62 184 THR A N 1
ATOM 1415 C CA . THR A 1 184 ? -1.660 18.756 8.795 1.00 94.62 184 THR A CA 1
ATOM 1416 C C . THR A 1 184 ? -1.805 18.283 7.350 1.00 94.62 184 THR A C 1
ATOM 1418 O O . THR A 1 184 ? -2.816 18.596 6.722 1.00 94.62 184 THR A O 1
ATOM 1421 N N . ILE A 1 185 ? -0.845 17.516 6.812 1.00 95.31 185 ILE A N 1
ATOM 1422 C CA . ILE A 1 185 ? -0.834 17.151 5.390 1.00 95.31 185 ILE A CA 1
ATOM 1423 C C . ILE A 1 185 ? -2.067 16.336 4.989 1.00 95.31 185 ILE A C 1
ATOM 1425 O O . ILE A 1 185 ? -2.441 15.374 5.668 1.00 95.31 185 ILE A O 1
ATOM 1429 N N . LYS A 1 186 ? -2.685 16.692 3.863 1.00 96.06 186 LYS A N 1
ATOM 1430 C CA . LYS A 1 186 ? -3.885 16.028 3.351 1.00 96.06 186 LYS A CA 1
ATOM 1431 C C . LYS A 1 186 ? -3.609 15.321 2.038 1.00 96.06 186 LYS A C 1
ATOM 1433 O O . LYS A 1 186 ? -2.808 15.776 1.223 1.00 96.06 186 LYS A O 1
ATOM 1438 N N . ARG A 1 187 ? -4.311 14.210 1.819 1.00 95.19 187 ARG A N 1
ATOM 1439 C CA . ARG A 1 187 ? -4.183 13.405 0.600 1.00 95.19 187 ARG A CA 1
ATOM 1440 C C . ARG A 1 187 ? -4.484 14.223 -0.655 1.00 95.19 187 ARG A C 1
ATOM 1442 O O . ARG A 1 187 ? -3.789 14.081 -1.654 1.00 95.19 187 ARG A O 1
ATOM 1449 N N . GLU A 1 188 ? -5.487 15.093 -0.594 1.00 94.31 188 GLU A N 1
ATOM 1450 C CA . GLU A 1 188 ? -5.917 15.920 -1.722 1.00 94.31 188 GLU A CA 1
ATOM 1451 C C . GLU A 1 188 ? -4.828 16.902 -2.158 1.00 94.31 188 GLU A C 1
ATOM 1453 O O . GLU A 1 188 ? -4.758 17.254 -3.332 1.00 94.31 188 GLU A O 1
ATOM 1458 N N . ASP A 1 189 ? -3.972 17.342 -1.236 1.00 92.75 189 ASP A N 1
ATOM 1459 C CA . ASP A 1 189 ? -2.854 18.229 -1.554 1.00 92.75 189 ASP A CA 1
ATOM 1460 C C . ASP A 1 189 ? -1.691 17.464 -2.186 1.00 92.75 189 ASP A C 1
ATOM 1462 O O . ASP A 1 189 ? -1.051 17.969 -3.106 1.00 92.75 189 ASP A O 1
ATOM 1466 N N . ILE A 1 190 ? -1.480 16.216 -1.761 1.00 94.31 190 ILE A N 1
ATOM 1467 C CA . ILE A 1 190 ? -0.475 15.316 -2.334 1.00 94.31 190 ILE A CA 1
ATOM 1468 C C . ILE A 1 190 ? -0.844 14.887 -3.755 1.00 94.31 190 ILE A C 1
ATOM 1470 O O . ILE A 1 190 ? -0.003 14.913 -4.649 1.00 94.31 190 ILE A O 1
ATOM 1474 N N . ASP A 1 191 ? -2.099 14.500 -3.980 1.00 92.56 191 ASP A N 1
ATOM 1475 C CA . ASP A 1 191 ? -2.534 13.928 -5.256 1.00 92.56 191 ASP A CA 1
ATOM 1476 C C . ASP A 1 191 ? -2.628 14.975 -6.391 1.00 92.56 191 ASP A C 1
ATOM 1478 O O . ASP A 1 191 ? -2.689 14.597 -7.562 1.00 92.56 191 ASP A O 1
ATOM 1482 N N . LYS A 1 192 ? -2.598 16.283 -6.077 1.00 91.50 192 LYS A N 1
ATOM 1483 C CA . LYS A 1 192 ? -2.489 17.371 -7.074 1.00 91.50 192 LYS A CA 1
ATOM 1484 C C . LYS A 1 192 ? -1.134 17.384 -7.779 1.00 91.50 192 LYS A C 1
ATOM 1486 O O . LYS A 1 192 ? -1.037 17.867 -8.907 1.00 91.50 192 LYS A O 1
ATOM 1491 N N . ASP A 1 193 ? -0.095 16.891 -7.114 1.00 92.00 193 ASP A N 1
ATOM 1492 C CA . ASP A 1 193 ? 1.261 16.871 -7.637 1.00 92.00 193 ASP A CA 1
ATOM 1493 C C . ASP A 1 193 ? 1.595 15.494 -8.256 1.00 92.00 193 ASP A C 1
ATOM 1495 O O . ASP A 1 193 ? 1.486 14.464 -7.591 1.00 92.00 193 ASP A O 1
ATOM 1499 N N . PRO A 1 194 ? 2.043 15.432 -9.525 1.00 91.44 194 PRO A N 1
ATOM 1500 C CA . PRO A 1 194 ? 2.406 14.172 -10.177 1.00 91.44 194 PRO A CA 1
ATOM 1501 C C . PRO A 1 194 ? 3.537 13.375 -9.510 1.00 91.44 194 PRO A C 1
ATOM 1503 O O . PRO A 1 194 ? 3.597 12.158 -9.702 1.00 91.44 194 PRO A O 1
ATOM 1506 N N . VAL A 1 195 ? 4.452 14.030 -8.784 1.00 94.44 195 VAL A N 1
ATOM 1507 C CA . VAL A 1 195 ? 5.509 13.358 -8.007 1.00 94.44 195 VAL A CA 1
ATOM 1508 C C . VAL A 1 195 ? 4.965 12.893 -6.655 1.00 94.44 195 VAL A C 1
ATOM 1510 O O . VAL A 1 195 ? 5.476 11.923 -6.103 1.00 94.44 195 VAL A O 1
ATOM 1513 N N . ARG A 1 196 ? 3.886 13.516 -6.169 1.00 95.75 196 ARG A N 1
ATOM 1514 C CA . ARG A 1 196 ? 3.273 13.342 -4.848 1.00 95.75 196 ARG A CA 1
ATOM 1515 C C . ARG A 1 196 ? 4.185 13.792 -3.717 1.00 95.75 196 ARG A C 1
ATOM 1517 O O . ARG A 1 196 ? 4.238 13.151 -2.667 1.00 95.75 196 ARG A O 1
ATOM 1524 N N . CYS A 1 197 ? 4.916 14.880 -3.939 1.00 95.44 197 CYS A N 1
ATOM 1525 C CA . CYS A 1 197 ? 5.749 15.530 -2.932 1.00 95.44 197 CYS A CA 1
ATOM 1526 C C . CYS A 1 197 ? 5.038 16.793 -2.399 1.00 95.44 197 CYS A C 1
ATOM 1528 O O . CYS A 1 197 ? 4.607 17.622 -3.200 1.00 95.44 197 CYS A O 1
ATOM 1530 N N . PRO A 1 198 ? 4.911 16.984 -1.070 1.00 94.19 198 PRO A N 1
ATOM 1531 C CA . PRO A 1 198 ? 4.203 18.131 -0.495 1.00 94.19 198 PRO A CA 1
ATOM 1532 C C . PRO A 1 198 ? 4.971 19.453 -0.620 1.00 94.19 198 PRO A C 1
ATOM 1534 O O . PRO A 1 198 ? 4.377 20.518 -0.474 1.00 94.19 198 PRO A O 1
ATOM 1537 N N . ASN A 1 199 ? 6.284 19.417 -0.871 1.00 93.69 199 ASN A N 1
ATOM 1538 C CA . ASN A 1 199 ? 7.080 20.623 -1.085 1.00 93.69 199 ASN A CA 1
ATOM 1539 C C . ASN A 1 199 ? 7.256 20.866 -2.587 1.00 93.69 199 ASN A C 1
ATOM 1541 O O . ASN A 1 199 ? 7.889 20.072 -3.277 1.00 93.69 199 ASN A O 1
ATOM 1545 N N . LYS A 1 200 ? 6.715 21.985 -3.078 1.00 94.12 200 LYS A N 1
ATOM 1546 C CA . LYS A 1 200 ? 6.685 22.324 -4.507 1.00 94.12 200 LYS A CA 1
ATOM 1547 C C . LYS A 1 200 ? 8.078 22.460 -5.129 1.00 94.12 200 LYS A C 1
ATOM 1549 O O . LYS A 1 200 ? 8.309 21.928 -6.207 1.00 94.12 200 LYS A O 1
ATOM 1554 N N . GLU A 1 201 ? 9.000 23.149 -4.464 1.00 95.00 201 GLU A N 1
ATOM 1555 C CA . GLU A 1 201 ? 10.360 23.359 -4.981 1.00 95.00 201 GLU A CA 1
ATOM 1556 C C . GLU A 1 201 ? 11.126 22.035 -5.074 1.00 95.00 201 GLU A C 1
ATOM 1558 O O . GLU A 1 201 ? 11.747 21.717 -6.088 1.00 95.00 201 GLU A O 1
ATOM 1563 N N . VAL A 1 202 ? 11.024 21.217 -4.025 1.00 94.69 202 VAL A N 1
ATOM 1564 C CA . VAL A 1 202 ? 11.620 19.882 -4.003 1.00 94.69 202 VAL A CA 1
ATOM 1565 C C . VAL A 1 202 ? 10.947 18.974 -5.038 1.00 94.69 202 VAL A C 1
ATOM 1567 O O . VAL A 1 202 ? 11.644 18.211 -5.702 1.00 94.69 202 VAL A O 1
ATOM 1570 N N . SER A 1 203 ? 9.626 19.075 -5.219 1.00 96.00 203 SER A N 1
ATOM 1571 C CA . SER A 1 203 ? 8.878 18.315 -6.228 1.00 96.00 203 SER A CA 1
ATOM 1572 C C . SER A 1 203 ? 9.382 18.588 -7.645 1.00 96.00 203 SER A C 1
ATOM 1574 O O . SER A 1 203 ? 9.625 17.643 -8.394 1.00 96.00 203 SER A O 1
ATOM 1576 N N . GLU A 1 204 ? 9.621 19.851 -8.014 1.00 96.81 204 GLU A N 1
ATOM 1577 C CA . GLU A 1 204 ? 10.142 20.175 -9.349 1.00 96.81 204 GLU A CA 1
ATOM 1578 C C . GLU A 1 204 ? 11.557 19.624 -9.562 1.00 96.81 204 GLU A C 1
ATOM 1580 O O . GLU A 1 204 ? 11.824 18.988 -10.580 1.00 96.81 204 GLU A O 1
ATOM 1585 N N . ARG A 1 205 ? 12.431 19.711 -8.554 1.00 97.38 205 ARG A N 1
ATOM 1586 C CA . ARG A 1 205 ? 13.765 19.084 -8.612 1.00 97.38 205 ARG A CA 1
ATOM 1587 C C . ARG A 1 205 ? 13.687 17.557 -8.726 1.00 97.38 205 ARG A C 1
ATOM 1589 O O . ARG A 1 205 ? 14.463 16.934 -9.449 1.00 97.38 205 ARG A O 1
ATOM 1596 N N . MET A 1 206 ? 12.744 16.924 -8.023 1.00 97.12 206 MET A N 1
ATOM 1597 C CA . MET A 1 206 ? 12.484 15.485 -8.150 1.00 97.12 206 MET A CA 1
ATOM 1598 C C . MET A 1 206 ? 11.969 15.140 -9.552 1.00 97.12 206 MET A C 1
ATOM 1600 O O . MET A 1 206 ? 12.401 14.146 -10.134 1.00 97.12 206 MET A O 1
ATOM 1604 N N . ARG A 1 207 ? 11.065 15.955 -10.108 1.00 96.69 207 ARG A N 1
ATOM 1605 C CA . ARG A 1 207 ? 10.529 15.807 -11.466 1.00 96.69 207 ARG A CA 1
ATOM 1606 C C . ARG A 1 207 ? 11.648 15.865 -12.500 1.00 96.69 207 ARG A C 1
ATOM 1608 O O . ARG A 1 207 ? 11.725 14.966 -13.336 1.00 96.69 207 ARG A O 1
ATOM 1615 N N . GLU A 1 208 ? 12.509 16.877 -12.428 1.00 96.81 208 GLU A N 1
ATOM 1616 C CA . GLU A 1 208 ? 13.684 17.025 -13.294 1.00 96.81 208 GLU A CA 1
ATOM 1617 C C . GLU A 1 208 ? 14.562 15.777 -13.226 1.00 96.81 208 GLU A C 1
ATOM 1619 O O . GLU A 1 208 ? 14.811 15.143 -14.251 1.00 96.81 208 GLU A O 1
ATOM 1624 N N . ARG A 1 209 ? 14.897 15.315 -12.016 1.00 97.12 209 ARG A N 1
ATOM 1625 C CA . ARG A 1 209 ? 15.712 14.110 -11.821 1.00 97.12 209 ARG A CA 1
ATOM 1626 C C . ARG A 1 209 ? 15.097 12.845 -12.435 1.00 97.12 209 ARG A C 1
ATOM 1628 O O . ARG A 1 209 ? 15.831 11.993 -12.947 1.00 97.12 209 ARG A O 1
ATOM 1635 N N . ILE A 1 210 ? 13.769 12.693 -12.378 1.00 95.88 210 ILE A N 1
ATOM 1636 C CA . ILE A 1 210 ? 13.043 11.578 -13.015 1.00 95.88 210 ILE A CA 1
ATOM 1637 C C . ILE A 1 210 ? 13.116 11.689 -14.542 1.00 95.88 210 ILE A C 1
ATOM 1639 O O . ILE A 1 210 ? 13.313 10.680 -15.223 1.00 95.88 210 ILE A O 1
ATOM 1643 N N . LEU A 1 211 ? 12.955 12.896 -15.089 1.00 94.75 211 LEU A N 1
ATOM 1644 C CA . LEU A 1 211 ? 13.029 13.144 -16.529 1.00 94.75 211 LEU A CA 1
ATOM 1645 C C . LEU A 1 211 ? 14.445 12.932 -17.074 1.00 94.75 211 LEU A C 1
ATOM 1647 O O . LEU A 1 211 ? 14.586 12.343 -18.142 1.00 94.75 211 LEU A O 1
ATOM 1651 N N . GLU A 1 212 ? 15.477 13.322 -16.328 1.00 95.69 212 GLU A N 1
ATOM 1652 C CA . GLU A 1 212 ? 16.879 13.033 -16.649 1.00 95.69 212 GLU A CA 1
ATOM 1653 C C . GLU A 1 212 ? 17.138 11.527 -16.725 1.00 95.69 212 GLU A C 1
ATOM 1655 O O . GLU A 1 212 ? 17.685 11.051 -17.717 1.00 95.69 212 GLU A O 1
ATOM 1660 N N . ALA A 1 213 ? 16.689 10.754 -15.724 1.00 94.44 213 ALA A N 1
ATOM 1661 C CA . ALA A 1 213 ? 16.802 9.293 -15.760 1.00 94.44 213 ALA A CA 1
ATOM 1662 C C . ALA A 1 213 ? 16.089 8.712 -16.985 1.00 94.44 213 ALA A C 1
ATOM 1664 O O . ALA A 1 213 ? 16.661 7.905 -17.712 1.00 94.44 213 ALA A O 1
ATOM 1665 N N . LYS A 1 214 ? 14.868 9.180 -17.264 1.00 92.00 214 LYS A N 1
ATOM 1666 C CA . LYS A 1 214 ? 14.100 8.754 -18.436 1.00 92.00 214 LYS A CA 1
ATOM 1667 C C . LYS A 1 214 ? 14.836 9.049 -19.747 1.00 92.00 214 LYS A C 1
ATOM 1669 O O . LYS A 1 214 ? 14.887 8.177 -20.609 1.00 92.00 214 LYS A O 1
ATOM 1674 N N . ALA A 1 215 ? 15.398 10.248 -19.901 1.00 92.75 215 ALA A N 1
ATOM 1675 C CA . ALA A 1 215 ? 16.164 10.643 -21.084 1.00 92.75 215 ALA A CA 1
ATOM 1676 C C . ALA A 1 215 ? 17.456 9.822 -21.236 1.00 92.75 215 ALA A C 1
ATOM 1678 O O . ALA A 1 215 ? 17.833 9.466 -22.350 1.00 92.75 215 ALA A O 1
ATOM 1679 N N . ALA A 1 216 ? 18.081 9.455 -20.117 1.00 93.00 216 ALA A N 1
ATOM 1680 C CA . ALA A 1 216 ? 19.242 8.572 -20.063 1.00 93.00 216 ALA A CA 1
ATOM 1681 C C . ALA A 1 216 ? 18.897 7.077 -20.223 1.00 93.00 216 ALA A C 1
ATOM 1683 O O . ALA A 1 216 ? 19.781 6.232 -20.093 1.00 93.00 216 ALA A O 1
ATOM 1684 N N . ASN A 1 217 ? 17.633 6.724 -20.494 1.00 91.94 217 ASN A N 1
ATOM 1685 C CA . ASN A 1 217 ? 17.159 5.336 -20.531 1.00 91.94 217 ASN A CA 1
ATOM 1686 C C . ASN A 1 217 ? 17.439 4.558 -19.230 1.00 91.94 217 ASN A C 1
ATOM 1688 O O . ASN A 1 217 ? 17.574 3.338 -19.265 1.00 91.94 217 ASN A O 1
ATOM 1692 N N . ASP A 1 218 ? 17.536 5.260 -18.102 1.00 93.00 218 ASP A N 1
ATOM 1693 C CA . ASP A 1 218 ? 17.823 4.747 -16.762 1.00 93.00 218 ASP A CA 1
ATOM 1694 C C . ASP A 1 218 ? 16.602 4.908 -15.832 1.00 93.00 218 ASP A C 1
ATOM 1696 O O . ASP A 1 218 ? 15.517 5.333 -16.244 1.00 93.00 218 ASP A O 1
ATOM 1700 N N . SER A 1 219 ? 16.766 4.581 -14.551 1.00 94.94 219 SER A N 1
ATOM 1701 C CA . SER A 1 219 ? 15.734 4.723 -13.535 1.00 94.94 219 SER A CA 1
ATOM 1702 C C . SER A 1 219 ? 16.276 5.194 -12.183 1.00 94.94 219 SER A C 1
ATOM 1704 O O . SER A 1 219 ? 17.468 5.134 -11.890 1.00 94.94 219 SER A O 1
ATOM 1706 N N . VAL A 1 220 ? 15.376 5.670 -11.324 1.00 96.94 220 VAL A N 1
ATOM 1707 C CA . VAL A 1 220 ? 15.682 6.127 -9.966 1.00 96.94 220 VAL A CA 1
ATOM 1708 C C . VAL A 1 220 ? 14.718 5.551 -8.939 1.00 96.94 220 VAL A C 1
ATOM 1710 O O . VAL A 1 220 ? 13.543 5.294 -9.206 1.00 96.94 220 VAL A O 1
ATOM 1713 N N . GLY A 1 221 ? 15.251 5.342 -7.737 1.00 96.94 221 GLY A N 1
ATOM 1714 C CA . GLY A 1 221 ? 14.497 5.000 -6.538 1.00 96.94 221 GLY A CA 1
ATOM 1715 C C . GLY A 1 221 ? 14.186 6.237 -5.697 1.00 96.94 221 GLY A C 1
ATOM 1716 O O . GLY A 1 221 ? 14.362 7.375 -6.136 1.00 96.94 221 GLY A O 1
ATOM 1717 N N . GLY A 1 222 ? 13.763 6.016 -4.458 1.00 96.69 222 GLY A N 1
ATOM 1718 C CA . GLY A 1 222 ? 13.415 7.099 -3.545 1.00 96.69 222 GLY A CA 1
ATOM 1719 C C . GLY A 1 222 ? 12.740 6.607 -2.276 1.00 96.69 222 GLY A C 1
ATOM 1720 O O . GLY A 1 222 ? 12.758 5.413 -1.980 1.00 96.69 222 GLY A O 1
ATOM 1721 N N . THR A 1 223 ? 12.136 7.527 -1.535 1.00 97.06 223 THR A N 1
ATOM 1722 C CA . THR A 1 223 ? 11.504 7.240 -0.242 1.00 97.06 223 THR A CA 1
ATOM 1723 C C . THR A 1 223 ? 10.066 7.733 -0.232 1.00 97.06 223 THR A C 1
ATOM 1725 O O . THR A 1 223 ? 9.779 8.841 -0.686 1.00 97.06 223 THR A O 1
ATOM 1728 N N . VAL A 1 224 ? 9.166 6.915 0.315 1.00 97.81 224 VAL A N 1
ATOM 1729 C CA . VAL A 1 224 ? 7.798 7.309 0.672 1.00 97.81 224 VAL A CA 1
ATOM 1730 C C . VAL A 1 224 ? 7.712 7.433 2.187 1.00 97.81 224 VAL A C 1
ATOM 1732 O O . VAL A 1 224 ? 8.066 6.496 2.903 1.00 97.81 224 VAL A O 1
ATOM 1735 N N . THR A 1 225 ? 7.228 8.567 2.680 1.00 96.94 225 THR A N 1
ATOM 1736 C CA . THR A 1 225 ? 6.852 8.754 4.086 1.00 96.94 225 THR A CA 1
ATOM 1737 C C . THR A 1 225 ? 5.351 8.540 4.223 1.00 96.94 225 THR A C 1
ATOM 1739 O O . THR A 1 225 ? 4.590 8.999 3.377 1.00 96.94 225 THR A O 1
ATOM 1742 N N . CYS A 1 226 ? 4.919 7.858 5.280 1.00 97.94 226 CYS A N 1
ATOM 1743 C CA . CYS A 1 226 ? 3.511 7.664 5.605 1.00 97.94 226 CYS A CA 1
ATOM 1744 C C . CYS A 1 226 ? 3.244 8.112 7.038 1.00 97.94 226 CYS A C 1
ATOM 1746 O O . CYS A 1 226 ? 4.054 7.838 7.924 1.00 97.94 226 CYS A O 1
ATOM 1748 N N . VAL A 1 227 ? 2.097 8.751 7.252 1.00 97.94 227 VAL A N 1
ATOM 1749 C CA . VAL A 1 227 ? 1.543 9.065 8.567 1.00 97.94 227 VAL A CA 1
ATOM 1750 C C . VAL A 1 227 ? 0.147 8.466 8.705 1.00 97.94 227 VAL A C 1
ATOM 1752 O O . VAL A 1 227 ? -0.637 8.459 7.754 1.00 97.94 227 VAL A O 1
ATOM 1755 N N . ILE A 1 228 ? -0.137 7.942 9.893 1.00 98.12 228 ILE A N 1
ATOM 1756 C CA . ILE A 1 228 ? -1.425 7.399 10.303 1.00 98.12 228 ILE A CA 1
ATOM 1757 C C . ILE A 1 228 ? -1.888 8.199 11.516 1.00 98.12 228 ILE A C 1
ATOM 1759 O O . ILE A 1 228 ? -1.190 8.242 12.534 1.00 98.12 228 ILE A O 1
ATOM 1763 N N . ARG A 1 229 ? -3.050 8.837 11.404 1.00 96.25 229 ARG A N 1
ATOM 1764 C CA . ARG A 1 229 ? -3.619 9.697 12.452 1.00 96.25 229 ARG A CA 1
ATOM 1765 C C . ARG A 1 229 ? -4.806 9.033 13.124 1.00 96.25 229 ARG A C 1
ATOM 1767 O O . ARG A 1 229 ? -5.433 8.147 12.543 1.00 96.25 229 ARG A O 1
ATOM 1774 N N . ASN A 1 230 ? -5.125 9.503 14.328 1.00 93.81 230 ASN A N 1
ATOM 1775 C CA . ASN A 1 230 ? -6.283 9.072 15.115 1.00 93.81 230 ASN A CA 1
ATOM 1776 C C . ASN A 1 230 ? -6.280 7.564 15.439 1.00 93.81 230 ASN A C 1
ATOM 1778 O O . ASN A 1 230 ? -7.335 6.939 15.545 1.00 93.81 230 ASN A O 1
ATOM 1782 N N . VAL A 1 231 ? -5.095 6.955 15.585 1.00 92.00 231 VAL A N 1
ATOM 1783 C CA . VAL A 1 231 ? -4.979 5.534 15.943 1.00 92.00 231 VAL A CA 1
ATOM 1784 C C . VAL A 1 231 ? -5.395 5.339 17.415 1.00 92.00 231 VAL A C 1
ATOM 1786 O O . VAL A 1 231 ? -4.861 6.026 18.285 1.00 92.00 231 VAL A O 1
ATOM 1789 N N . PRO A 1 232 ? -6.327 4.419 17.736 1.00 76.06 232 PRO A N 1
ATOM 1790 C CA . PRO A 1 232 ? -6.886 4.306 19.083 1.00 76.06 232 PRO A CA 1
ATOM 1791 C C . PRO A 1 232 ? -5.885 3.791 20.129 1.00 76.06 232 PRO A C 1
ATOM 1793 O O . PRO A 1 232 ? -5.553 2.608 20.116 1.00 76.06 232 PRO A O 1
ATOM 1796 N N . SER A 1 233 ? -5.477 4.640 21.079 1.00 72.38 233 SER A N 1
ATOM 1797 C CA . SER A 1 233 ? -4.860 4.284 22.379 1.00 72.38 233 SER A CA 1
ATOM 1798 C C . SER A 1 233 ? -4.256 5.522 23.048 1.00 72.38 233 SER A C 1
ATOM 1800 O O . SER A 1 233 ? -3.704 6.342 22.338 1.00 72.38 233 SER A O 1
ATOM 1802 N N . GLY A 1 234 ? -4.212 5.580 24.382 1.00 63.59 234 GLY A N 1
ATOM 1803 C CA . GLY A 1 234 ? -3.216 6.371 25.122 1.00 63.59 234 GLY A CA 1
ATOM 1804 C C . GLY A 1 234 ? -3.544 7.843 25.403 1.00 63.59 234 GLY A C 1
ATOM 1805 O O . GLY A 1 234 ? -4.458 8.429 24.837 1.00 63.59 234 GLY A O 1
ATOM 1806 N N . ILE A 1 235 ? -2.769 8.419 26.324 1.00 67.81 235 ILE A N 1
ATOM 1807 C CA . ILE A 1 235 ? -2.770 9.844 26.706 1.00 67.81 235 ILE A CA 1
ATOM 1808 C C . ILE A 1 235 ? -1.782 10.674 25.861 1.00 67.81 235 ILE A C 1
ATOM 1810 O O . ILE A 1 235 ? -1.566 11.849 26.145 1.00 67.81 235 ILE A O 1
ATOM 1814 N N . GLY A 1 236 ? -1.168 10.051 24.846 1.00 81.31 236 GLY A N 1
ATOM 1815 C CA . GLY A 1 236 ? -0.081 10.631 24.064 1.00 81.31 236 GLY A CA 1
ATOM 1816 C C . GLY A 1 236 ? 1.234 10.725 24.838 1.00 81.31 236 GLY A C 1
ATOM 1817 O O . GLY A 1 236 ? 1.395 10.208 25.947 1.00 81.31 236 GLY A O 1
ATOM 1818 N N . THR A 1 237 ? 2.207 11.388 24.228 1.00 86.56 237 THR A N 1
ATOM 1819 C CA . THR A 1 237 ? 3.537 11.653 24.781 1.00 86.56 237 THR A CA 1
ATOM 1820 C C . THR A 1 237 ? 3.945 13.091 24.476 1.00 86.56 237 THR A C 1
ATOM 1822 O O . THR A 1 237 ? 3.464 13.698 23.529 1.00 86.56 237 THR A O 1
ATOM 1825 N N . LYS A 1 238 ? 4.876 13.664 25.250 1.00 88.12 238 LYS A N 1
ATOM 1826 C CA . LYS A 1 238 ? 5.353 15.037 24.992 1.00 88.12 238 LYS A CA 1
ATOM 1827 C C . LYS A 1 238 ? 6.047 15.180 23.626 1.00 88.12 238 LYS A C 1
ATOM 1829 O O . LYS A 1 238 ? 6.017 16.257 23.039 1.00 88.12 238 LYS A O 1
ATOM 1834 N N . THR A 1 239 ? 6.712 14.126 23.151 1.00 88.88 239 THR A N 1
ATOM 1835 C CA . THR A 1 239 ? 7.383 14.081 21.846 1.00 88.88 239 THR A CA 1
ATOM 1836 C C . THR A 1 239 ? 7.187 12.717 21.197 1.00 88.88 239 THR A C 1
ATOM 1838 O O . THR A 1 239 ? 7.190 11.694 21.877 1.00 88.88 239 THR A O 1
ATOM 1841 N N . ASN A 1 240 ? 7.103 12.684 19.867 1.00 91.19 240 ASN A N 1
ATOM 1842 C CA . ASN A 1 240 ? 6.783 11.468 19.122 1.00 91.19 240 ASN A CA 1
ATOM 1843 C C . ASN A 1 240 ? 8.005 10.792 18.460 1.00 91.19 240 ASN A C 1
ATOM 1845 O O . ASN A 1 240 ? 7.935 10.301 17.336 1.00 91.19 240 ASN A O 1
ATOM 1849 N N . TYR A 1 241 ? 9.155 10.738 19.141 1.00 89.62 241 TYR A N 1
ATOM 1850 C CA . TYR A 1 241 ? 10.355 10.090 18.580 1.00 89.62 241 TYR A CA 1
ATOM 1851 C C . TYR A 1 241 ? 10.217 8.568 18.422 1.00 89.62 241 TYR A C 1
ATOM 1853 O O . TYR A 1 241 ? 10.938 7.963 17.633 1.00 89.62 241 TYR A O 1
ATOM 1861 N N . SER A 1 242 ? 9.280 7.947 19.143 1.00 91.25 242 SER A N 1
ATOM 1862 C CA . SER A 1 242 ? 8.937 6.528 18.985 1.00 91.25 242 SER A CA 1
ATOM 1863 C C . SER A 1 242 ? 8.043 6.251 17.766 1.00 91.25 242 SER A C 1
ATOM 1865 O O . SER A 1 242 ? 7.728 5.096 17.496 1.00 91.25 242 SER A O 1
ATOM 1867 N N . GLY A 1 243 ? 7.611 7.284 17.031 1.00 92.31 243 GLY A N 1
ATOM 1868 C CA . GLY A 1 243 ? 6.801 7.128 15.820 1.00 92.31 243 GLY A CA 1
ATOM 1869 C C . GLY A 1 243 ? 5.434 6.500 16.059 1.00 92.31 243 GLY A C 1
ATOM 1870 O O . GLY A 1 243 ? 4.991 5.672 15.267 1.00 92.31 243 GLY A O 1
ATOM 1871 N N . GLY A 1 244 ? 4.789 6.866 17.164 1.00 93.56 244 GLY A N 1
ATOM 1872 C CA . GLY A 1 244 ? 3.462 6.404 17.558 1.00 93.56 244 GLY A CA 1
ATOM 1873 C C . GLY A 1 244 ? 3.419 4.989 18.127 1.00 93.56 244 GLY A C 1
ATOM 1874 O O . GLY A 1 244 ? 2.337 4.517 18.470 1.00 93.56 244 GLY A O 1
ATOM 1875 N N . ILE A 1 245 ? 4.563 4.296 18.229 1.00 93.94 245 ILE A N 1
ATOM 1876 C CA . ILE A 1 245 ? 4.638 2.891 18.648 1.00 93.94 245 ILE A CA 1
ATOM 1877 C C . ILE A 1 245 ? 5.673 2.714 19.762 1.00 93.94 245 ILE A C 1
ATOM 1879 O O . ILE A 1 245 ? 6.858 2.983 19.583 1.00 93.94 245 ILE A O 1
ATOM 1883 N N . GLN A 1 246 ? 5.247 2.181 20.906 1.00 92.75 246 GLN A N 1
ATOM 1884 C CA . GLN A 1 246 ? 6.111 1.868 22.047 1.00 92.75 246 GLN A CA 1
ATOM 1885 C C . GLN A 1 246 ? 5.874 0.427 22.499 1.00 92.75 246 GLN A C 1
ATOM 1887 O O . GLN A 1 246 ? 4.739 0.007 22.701 1.00 92.75 246 GLN A O 1
ATOM 1892 N N . GLY A 1 247 ? 6.944 -0.369 22.596 1.00 92.12 247 GLY A N 1
ATOM 1893 C CA . GLY A 1 247 ? 6.831 -1.795 22.936 1.00 92.12 247 GLY A CA 1
ATOM 1894 C C . GLY A 1 247 ? 5.980 -2.611 21.949 1.00 92.12 247 GLY A C 1
ATOM 1895 O O . GLY A 1 247 ? 5.434 -3.643 22.323 1.00 92.12 247 GLY A O 1
ATOM 1896 N N . GLY A 1 248 ? 5.832 -2.140 20.705 1.00 92.25 248 GLY A N 1
ATOM 1897 C CA . GLY A 1 248 ? 4.965 -2.762 19.698 1.00 92.25 248 GLY A CA 1
ATOM 1898 C C . GLY A 1 248 ? 3.476 -2.411 19.821 1.00 92.25 248 GLY A C 1
ATOM 1899 O O . GLY A 1 248 ? 2.658 -3.035 19.150 1.00 92.25 248 GLY A O 1
ATOM 1900 N N . ILE A 1 249 ? 3.115 -1.430 20.654 1.00 93.19 249 ILE A N 1
ATOM 1901 C CA . ILE A 1 249 ? 1.736 -0.990 20.897 1.00 93.19 249 ILE A CA 1
ATOM 1902 C C . ILE A 1 249 ? 1.617 0.487 20.510 1.00 93.19 249 ILE A C 1
ATOM 1904 O O . ILE A 1 249 ? 2.541 1.266 20.753 1.00 93.19 249 ILE A O 1
ATOM 1908 N N . SER A 1 250 ? 0.499 0.881 19.898 1.00 94.12 250 SER A N 1
ATOM 1909 C CA . SER A 1 250 ? 0.219 2.294 19.633 1.00 94.12 250 SER A CA 1
ATOM 1910 C C . SER A 1 250 ? 0.142 3.083 20.948 1.00 94.12 250 SER A C 1
ATOM 1912 O O . SER A 1 250 ? -0.393 2.583 21.938 1.00 94.12 250 SER A O 1
ATOM 1914 N N . ASN A 1 251 ? 0.685 4.302 20.982 1.00 92.62 251 ASN A N 1
ATOM 1915 C CA . ASN A 1 251 ? 0.723 5.128 22.202 1.00 92.62 251 ASN A CA 1
ATOM 1916 C C . ASN A 1 251 ? -0.193 6.369 22.162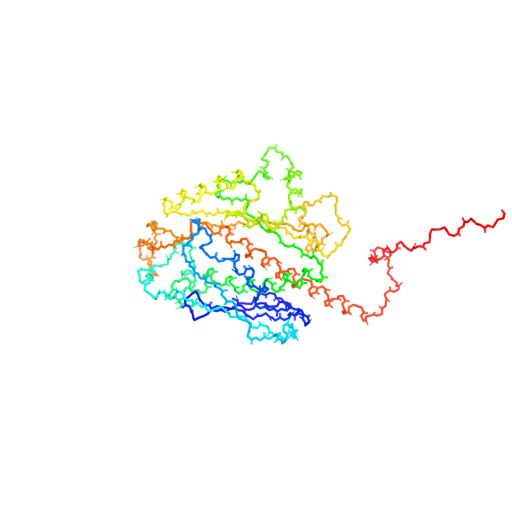 1.00 92.62 251 ASN A C 1
ATOM 1918 O O . ASN A 1 251 ? -0.279 7.092 23.155 1.00 92.62 251 ASN A O 1
ATOM 1922 N N . GLY A 1 252 ? -0.879 6.594 21.037 1.00 91.00 252 GLY A N 1
ATOM 1923 C CA . GLY A 1 252 ? -1.811 7.709 20.822 1.00 91.00 252 GLY A CA 1
ATOM 1924 C C . GLY A 1 252 ? -1.271 8.853 19.986 1.00 91.00 252 GLY A C 1
ATOM 1925 O O . GLY A 1 252 ? -2.054 9.646 19.470 1.00 91.00 252 GLY A O 1
ATOM 1926 N N . GLU A 1 253 ? 0.041 8.907 19.784 1.00 94.12 253 GLU A N 1
ATOM 1927 C CA . GLU A 1 253 ? 0.624 9.813 18.805 1.00 94.12 253 GLU A CA 1
ATOM 1928 C C . GLU A 1 253 ? 0.386 9.320 17.372 1.00 94.12 253 GLU A C 1
ATOM 1930 O O . GLU A 1 253 ? 0.087 8.147 17.122 1.00 94.12 253 GLU A O 1
ATOM 1935 N N . ASN A 1 254 ? 0.598 10.211 16.402 1.00 95.06 254 ASN A N 1
ATOM 1936 C CA . ASN A 1 254 ? 0.615 9.843 14.990 1.00 95.06 254 ASN A CA 1
ATOM 1937 C C . ASN A 1 254 ? 1.649 8.733 14.736 1.00 95.06 254 ASN A C 1
ATOM 1939 O O . ASN A 1 254 ? 2.834 8.899 15.033 1.00 95.06 254 ASN A O 1
ATOM 1943 N N . ILE A 1 255 ? 1.237 7.624 14.124 1.00 96.56 255 ILE A N 1
ATOM 1944 C CA . ILE A 1 255 ? 2.200 6.622 13.659 1.00 96.56 255 ILE A CA 1
ATOM 1945 C C . ILE A 1 255 ? 2.826 7.149 12.375 1.00 96.56 255 ILE A C 1
ATOM 1947 O O . ILE A 1 255 ? 2.102 7.533 11.459 1.00 96.56 255 ILE A O 1
ATOM 1951 N N . TYR A 1 256 ? 4.154 7.151 12.268 1.00 95.12 256 TYR A N 1
ATOM 1952 C CA . TYR A 1 256 ? 4.820 7.511 11.018 1.00 95.12 256 TYR A CA 1
ATOM 1953 C C . TYR A 1 256 ? 5.991 6.589 10.708 1.00 95.12 256 TYR A C 1
ATOM 1955 O O . TYR A 1 256 ? 6.661 6.067 11.596 1.00 95.12 256 TYR A O 1
ATOM 1963 N N . PHE A 1 257 ? 6.242 6.387 9.419 1.00 96.00 257 PHE A N 1
ATOM 1964 C CA . PHE A 1 257 ? 7.347 5.562 8.951 1.00 96.00 257 PHE A CA 1
ATOM 1965 C C . PHE A 1 257 ? 7.788 5.970 7.544 1.00 96.00 257 PHE A C 1
ATOM 1967 O O . PHE A 1 257 ? 7.093 6.697 6.830 1.00 96.00 257 PHE A O 1
ATOM 1974 N N . ARG A 1 258 ? 8.973 5.499 7.148 1.00 95.19 258 ARG A N 1
ATOM 1975 C CA . ARG A 1 258 ? 9.578 5.758 5.837 1.00 95.19 258 ARG A CA 1
ATOM 1976 C C . ARG A 1 258 ? 9.920 4.444 5.155 1.00 95.19 258 ARG A C 1
ATOM 1978 O O . ARG A 1 258 ? 10.478 3.551 5.786 1.00 95.19 258 ARG A O 1
ATOM 1985 N N . VAL A 1 259 ? 9.609 4.344 3.869 1.00 97.62 259 VAL A N 1
ATOM 1986 C CA . VAL A 1 259 ? 9.848 3.154 3.049 1.00 97.62 259 VAL A CA 1
ATOM 1987 C C . VAL A 1 259 ? 10.746 3.531 1.883 1.00 97.62 259 VAL A C 1
ATOM 1989 O O . VAL A 1 259 ? 10.366 4.350 1.046 1.00 97.62 259 VAL A O 1
ATOM 1992 N N . ALA A 1 260 ? 11.933 2.930 1.831 1.00 97.06 260 ALA A N 1
ATOM 1993 C CA . ALA A 1 260 ? 12.863 3.095 0.724 1.00 97.06 260 ALA A CA 1
ATOM 1994 C C . ALA A 1 260 ? 12.517 2.133 -0.422 1.00 97.06 260 ALA A C 1
ATOM 1996 O O . ALA A 1 260 ? 12.305 0.937 -0.215 1.00 97.06 260 ALA A O 1
ATOM 1997 N N . PHE A 1 261 ? 12.504 2.657 -1.641 1.00 97.25 261 PHE A N 1
ATOM 1998 C CA . PHE A 1 261 ? 12.287 1.919 -2.877 1.00 97.25 261 PHE A CA 1
ATOM 1999 C C . PHE A 1 261 ? 13.542 2.001 -3.735 1.00 97.25 261 PHE A C 1
ATOM 2001 O O . PHE A 1 261 ? 14.020 3.091 -4.056 1.00 97.25 261 PHE A O 1
ATOM 2008 N N . LYS A 1 262 ? 14.058 0.841 -4.144 1.00 96.81 262 LYS A N 1
ATOM 2009 C CA . LYS A 1 262 ? 15.126 0.774 -5.144 1.00 96.81 262 LYS A CA 1
ATOM 2010 C C . LYS A 1 262 ? 14.646 1.297 -6.512 1.00 96.81 262 LYS A C 1
ATOM 2012 O O . LYS A 1 262 ? 13.436 1.287 -6.768 1.00 96.81 262 LYS A O 1
ATOM 2017 N N . PRO A 1 263 ? 15.567 1.685 -7.411 1.00 95.31 263 PRO A N 1
ATOM 2018 C CA . PRO A 1 263 ? 15.222 1.970 -8.796 1.00 95.31 263 PRO A CA 1
ATOM 2019 C C . PRO A 1 263 ? 14.537 0.776 -9.493 1.00 95.31 263 PRO A C 1
ATOM 2021 O O . PRO A 1 263 ? 14.850 -0.386 -9.189 1.00 95.31 263 PRO A O 1
ATOM 2024 N N . PRO A 1 264 ? 13.595 1.033 -10.416 1.00 92.56 264 PRO A N 1
ATOM 2025 C CA . PRO A 1 264 ? 13.071 0.035 -11.345 1.00 92.56 264 PRO A CA 1
ATOM 2026 C C . PRO A 1 264 ? 14.177 -0.770 -12.041 1.00 92.56 264 PRO A C 1
ATOM 2028 O O . PRO A 1 264 ? 15.113 -0.232 -12.607 1.00 92.56 264 PRO A O 1
ATOM 2031 N N . ALA A 1 265 ? 14.072 -2.096 -12.006 1.00 89.44 265 ALA A N 1
ATOM 2032 C CA . ALA A 1 265 ? 15.165 -2.961 -12.454 1.00 89.44 265 ALA A CA 1
ATOM 2033 C C . ALA A 1 265 ? 15.243 -3.145 -13.983 1.00 89.44 265 ALA A C 1
ATOM 2035 O O . ALA A 1 265 ? 16.317 -3.395 -14.525 1.00 89.44 265 ALA A O 1
ATOM 2036 N N . THR A 1 266 ? 14.118 -3.022 -14.695 1.00 84.81 266 THR A N 1
ATOM 2037 C CA . THR A 1 266 ? 14.140 -3.035 -16.162 1.00 84.81 266 THR A CA 1
ATOM 2038 C C . THR A 1 266 ? 14.310 -1.610 -16.679 1.00 84.81 266 THR A C 1
ATOM 2040 O O . THR A 1 266 ? 13.445 -0.768 -16.441 1.00 84.81 266 THR A O 1
ATOM 2043 N N . ILE A 1 267 ? 15.401 -1.374 -17.402 1.00 87.94 267 ILE A N 1
ATOM 2044 C CA . ILE A 1 267 ? 15.760 -0.110 -18.052 1.00 87.94 267 ILE A CA 1
ATOM 2045 C C . ILE A 1 267 ? 16.116 -0.380 -19.519 1.00 87.94 267 ILE A C 1
ATOM 2047 O O . ILE A 1 267 ? 16.434 -1.517 -19.868 1.00 87.94 267 ILE A O 1
ATOM 2051 N N . SER A 1 268 ? 16.081 0.646 -20.371 1.00 85.38 268 SER A N 1
ATOM 2052 C CA . SER A 1 268 ? 16.338 0.504 -21.818 1.00 85.38 268 SER A CA 1
ATOM 2053 C C . SER A 1 268 ? 17.832 0.555 -22.175 1.00 85.38 268 SER A C 1
ATOM 2055 O O . SER A 1 268 ? 18.194 0.827 -23.319 1.00 85.38 268 SER A O 1
ATOM 2057 N N . GLN A 1 269 ? 18.704 0.310 -21.196 1.00 88.25 269 GLN A N 1
ATOM 2058 C CA . GLN A 1 269 ? 20.140 0.125 -21.384 1.00 88.25 269 GLN A CA 1
ATOM 2059 C C . GLN A 1 269 ? 20.476 -1.367 -21.443 1.00 88.25 269 GLN A C 1
ATOM 2061 O O . GLN A 1 269 ? 19.818 -2.194 -20.808 1.00 88.25 269 GLN A O 1
ATOM 2066 N N . ALA A 1 270 ? 21.521 -1.703 -22.197 1.00 91.00 270 ALA A N 1
ATOM 2067 C CA . ALA A 1 270 ? 22.081 -3.045 -22.205 1.00 91.00 270 ALA A CA 1
ATOM 2068 C C . ALA A 1 270 ? 22.679 -3.366 -20.827 1.00 91.00 270 ALA A C 1
ATOM 2070 O O . ALA A 1 270 ? 23.477 -2.594 -20.300 1.00 91.00 270 ALA A O 1
ATOM 2071 N N . GLN A 1 271 ? 22.292 -4.499 -20.247 1.00 92.25 271 GLN A N 1
ATOM 2072 C CA . GLN A 1 271 ? 22.769 -4.931 -18.937 1.00 92.25 271 GLN A CA 1
ATOM 2073 C C . GLN A 1 271 ? 23.474 -6.279 -19.049 1.00 92.25 271 GLN A C 1
ATOM 2075 O O . GLN A 1 271 ? 22.937 -7.217 -19.643 1.00 92.25 271 GLN A O 1
ATOM 2080 N N . ASN A 1 272 ? 24.653 -6.383 -18.439 1.00 93.75 272 ASN A N 1
ATOM 2081 C CA . ASN A 1 272 ? 25.354 -7.656 -18.316 1.00 93.75 272 ASN A CA 1
ATOM 2082 C C . ASN A 1 272 ? 24.574 -8.583 -17.380 1.00 93.75 272 ASN A C 1
ATOM 2084 O O . ASN A 1 272 ? 24.120 -8.182 -16.306 1.00 93.75 272 ASN A O 1
ATOM 2088 N N . THR A 1 273 ? 24.419 -9.825 -17.808 1.00 93.88 273 THR A N 1
ATOM 2089 C CA . THR A 1 273 ? 23.778 -10.904 -17.062 1.00 93.88 273 THR A CA 1
ATOM 2090 C C . THR A 1 273 ? 24.384 -12.232 -17.523 1.00 93.88 273 THR A C 1
ATOM 2092 O O . THR A 1 273 ? 25.351 -12.252 -18.279 1.00 93.88 273 THR A O 1
ATOM 2095 N N . ALA A 1 274 ? 23.822 -13.347 -17.087 1.00 92.44 274 ALA A N 1
ATOM 2096 C CA . ALA A 1 274 ? 24.122 -14.659 -17.637 1.00 92.44 274 ALA A CA 1
ATOM 2097 C C . ALA A 1 274 ? 22.815 -15.326 -18.048 1.00 92.44 274 ALA A C 1
ATOM 2099 O O . ALA A 1 274 ? 21.766 -15.045 -17.481 1.00 92.44 274 ALA A O 1
ATOM 2100 N N . THR A 1 275 ? 22.860 -16.204 -19.032 1.00 91.75 275 THR A N 1
ATOM 2101 C CA . THR A 1 275 ? 21.790 -17.172 -19.309 1.00 91.75 275 THR A CA 1
ATOM 2102 C C . THR A 1 275 ? 21.521 -18.063 -18.086 1.00 91.75 275 THR A C 1
ATOM 2104 O O . THR A 1 275 ? 22.303 -18.103 -17.133 1.00 91.75 275 THR A O 1
ATOM 2107 N N . TYR A 1 276 ? 20.400 -18.790 -18.078 1.00 89.19 276 TYR A N 1
ATOM 2108 C CA . TYR A 1 276 ? 20.044 -19.661 -16.945 1.00 89.19 276 TYR A CA 1
ATOM 2109 C C . TYR A 1 276 ? 21.021 -20.834 -16.726 1.00 89.19 276 TYR A C 1
ATOM 2111 O O . TYR A 1 276 ? 21.049 -21.395 -15.633 1.00 89.19 276 TYR A O 1
ATOM 2119 N N . ASP A 1 277 ? 21.820 -21.199 -17.726 1.00 91.00 277 ASP A N 1
ATOM 2120 C CA . ASP A 1 277 ? 22.909 -22.182 -17.657 1.00 91.00 277 ASP A CA 1
ATOM 2121 C C . ASP A 1 277 ? 24.271 -21.561 -17.293 1.00 91.00 277 ASP A C 1
ATOM 2123 O O . ASP A 1 277 ? 25.265 -22.277 -17.184 1.00 91.00 277 ASP A O 1
ATOM 2127 N N . GLY A 1 278 ? 24.320 -20.252 -17.027 1.00 91.69 278 GLY A N 1
ATOM 2128 C CA . GLY A 1 278 ? 25.509 -19.567 -16.517 1.00 91.69 278 GLY A CA 1
ATOM 2129 C C . GLY A 1 278 ? 26.473 -19.069 -17.592 1.00 91.69 278 GLY A C 1
ATOM 2130 O O . GLY A 1 278 ? 27.584 -18.669 -17.259 1.00 91.69 278 GLY A O 1
ATOM 2131 N N . VAL A 1 279 ? 26.069 -19.064 -18.865 1.00 94.44 279 VAL A N 1
ATOM 2132 C CA . VAL A 1 279 ? 26.851 -18.452 -19.948 1.00 94.44 279 VAL A CA 1
ATOM 2133 C C . VAL A 1 279 ? 26.615 -16.946 -19.952 1.00 94.44 279 VAL A C 1
ATOM 2135 O O . VAL A 1 279 ? 25.464 -16.505 -20.030 1.00 94.44 279 VAL A O 1
ATOM 2138 N N . ASP A 1 280 ? 27.693 -16.165 -19.897 1.00 95.50 280 ASP A N 1
ATOM 2139 C CA . ASP A 1 280 ? 27.642 -14.703 -19.941 1.00 95.50 280 ASP A CA 1
ATOM 2140 C C . ASP A 1 280 ? 26.831 -14.191 -21.138 1.00 95.50 280 ASP A C 1
ATOM 2142 O O . ASP A 1 280 ? 26.896 -14.714 -22.254 1.00 95.50 280 ASP A O 1
ATOM 2146 N N . GLY A 1 281 ? 26.065 -13.129 -20.911 1.00 90.94 281 GLY A N 1
ATOM 2147 C CA . GLY A 1 281 ? 25.271 -12.503 -21.952 1.00 90.94 281 GLY A CA 1
ATOM 2148 C C . GLY A 1 281 ? 24.858 -11.082 -21.619 1.00 90.94 281 GLY A C 1
ATOM 2149 O O . GLY A 1 281 ? 25.106 -10.546 -20.540 1.00 90.94 281 GLY A O 1
ATOM 2150 N N . VAL A 1 282 ? 24.209 -10.451 -22.589 1.00 90.50 282 VAL A N 1
ATOM 2151 C CA . VAL A 1 282 ? 23.773 -9.063 -22.484 1.00 90.50 282 VAL A CA 1
ATOM 2152 C C . VAL A 1 282 ? 22.285 -9.006 -22.760 1.00 90.50 282 VAL A C 1
ATOM 2154 O O . VAL A 1 282 ? 21.818 -9.415 -23.821 1.00 90.50 282 VAL A O 1
ATOM 2157 N N . LEU A 1 283 ? 21.540 -8.465 -21.804 1.00 87.19 283 LEU A N 1
ATOM 2158 C CA . LEU A 1 283 ? 20.118 -8.221 -21.948 1.00 87.19 283 LEU A CA 1
ATOM 2159 C C . LEU A 1 283 ? 19.886 -6.768 -22.362 1.00 87.19 283 LEU A C 1
ATOM 2161 O O . LEU A 1 283 ? 20.057 -5.851 -21.560 1.00 87.19 283 LEU A O 1
ATOM 2165 N N . ALA A 1 284 ? 19.432 -6.562 -23.596 1.00 83.88 284 ALA A N 1
ATOM 2166 C CA . ALA A 1 284 ? 18.944 -5.272 -24.075 1.00 83.88 284 ALA A CA 1
ATOM 2167 C C . ALA A 1 284 ? 17.409 -5.281 -24.087 1.00 83.88 284 ALA A C 1
ATOM 2169 O O . ALA A 1 284 ? 16.779 -5.540 -25.113 1.00 83.88 284 ALA A O 1
ATOM 2170 N N . ALA A 1 285 ? 16.798 -5.046 -22.924 1.00 72.88 285 ALA A N 1
ATOM 2171 C CA . ALA A 1 285 ? 15.344 -5.011 -22.816 1.00 72.88 285 ALA A CA 1
ATOM 2172 C C . ALA A 1 285 ? 14.779 -3.835 -23.630 1.00 72.88 285 ALA A C 1
ATOM 2174 O O . ALA A 1 285 ? 15.114 -2.674 -23.395 1.00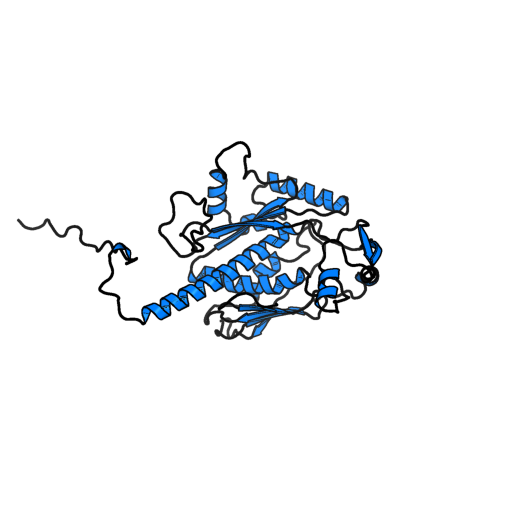 72.88 285 ALA A O 1
ATOM 2175 N N . ARG A 1 286 ? 13.906 -4.138 -24.594 1.00 68.12 286 ARG A N 1
ATOM 2176 C CA . ARG A 1 286 ? 13.141 -3.134 -25.339 1.00 68.12 286 ARG A CA 1
ATOM 2177 C C . ARG A 1 286 ? 11.793 -2.938 -24.658 1.00 68.12 286 ARG A C 1
ATOM 2179 O O . ARG A 1 286 ? 11.118 -3.908 -24.328 1.00 68.12 286 ARG A O 1
ATOM 2186 N N . GLY A 1 287 ? 11.369 -1.692 -24.470 1.00 65.94 287 GLY A N 1
ATOM 2187 C CA . GLY A 1 287 ? 10.044 -1.422 -23.924 1.00 65.94 287 GLY A CA 1
ATOM 2188 C C . GLY A 1 287 ? 9.919 -0.087 -23.211 1.00 65.94 287 GLY A C 1
ATOM 2189 O O . GLY A 1 287 ? 10.848 0.712 -23.131 1.00 65.94 287 GLY A O 1
ATOM 2190 N N . ARG A 1 288 ? 8.709 0.163 -22.705 1.00 66.31 288 ARG A N 1
ATOM 2191 C CA . ARG A 1 288 ? 8.376 1.365 -21.937 1.00 66.31 288 ARG A CA 1
ATOM 2192 C C . ARG A 1 288 ? 8.388 1.028 -20.451 1.00 66.31 288 ARG A C 1
ATOM 2194 O O . ARG A 1 288 ? 7.428 0.445 -19.940 1.00 66.31 288 ARG A O 1
ATOM 2201 N N . HIS A 1 289 ? 9.465 1.397 -19.773 1.00 78.06 289 HIS A N 1
ATOM 2202 C CA . HIS A 1 289 ? 9.638 1.172 -18.341 1.00 78.06 289 HIS A CA 1
ATOM 2203 C C . HIS A 1 289 ? 9.364 2.450 -17.550 1.00 78.06 289 HIS A C 1
ATOM 2205 O O . HIS A 1 289 ? 9.501 3.558 -18.069 1.00 78.06 289 HIS A O 1
ATOM 2211 N N . ASP A 1 290 ? 8.914 2.293 -16.306 1.00 84.31 290 ASP A N 1
ATOM 2212 C CA . ASP A 1 290 ? 8.796 3.428 -15.396 1.00 84.31 290 ASP A CA 1
ATOM 2213 C C . ASP A 1 290 ? 10.211 3.911 -15.033 1.00 84.31 290 ASP A C 1
ATOM 2215 O O . ASP A 1 290 ? 10.989 3.104 -14.522 1.00 84.31 290 ASP A O 1
ATOM 2219 N N . PRO A 1 291 ? 10.552 5.197 -15.231 1.00 90.88 291 PRO A N 1
ATOM 2220 C CA . PRO A 1 291 ? 11.826 5.747 -14.763 1.00 90.88 291 PRO A CA 1
ATOM 2221 C C . PRO A 1 291 ? 11.852 5.901 -13.234 1.00 90.88 291 PRO A C 1
ATOM 2223 O O . PRO A 1 291 ? 12.917 6.005 -12.639 1.00 90.88 291 PRO A O 1
ATOM 2226 N N . CYS A 1 292 ? 10.688 5.919 -12.579 1.00 93.06 292 CYS A N 1
ATOM 2227 C CA . CYS A 1 292 ? 10.552 5.990 -11.129 1.00 93.06 292 CYS A CA 1
ATOM 2228 C C . CYS A 1 292 ? 9.194 5.420 -10.700 1.00 93.06 292 CYS A C 1
ATOM 2230 O O . CYS A 1 292 ? 8.152 5.823 -11.214 1.00 93.06 292 CYS A O 1
ATOM 2232 N N . VAL A 1 293 ? 9.187 4.491 -9.741 1.00 92.19 293 VAL A N 1
ATOM 2233 C CA . VAL A 1 293 ? 7.948 3.872 -9.218 1.00 92.19 293 VAL A CA 1
ATOM 2234 C C . VAL A 1 293 ? 7.412 4.554 -7.961 1.00 92.19 293 VAL A C 1
ATOM 2236 O O . VAL A 1 293 ? 6.294 4.267 -7.541 1.00 92.19 293 VAL A O 1
ATOM 2239 N N . VAL A 1 294 ? 8.187 5.455 -7.356 1.00 94.00 294 VAL A N 1
ATOM 2240 C CA . VAL A 1 294 ? 7.919 6.015 -6.023 1.00 94.00 294 VAL A CA 1
ATOM 2241 C C . VAL A 1 294 ? 6.585 6.782 -5.954 1.00 94.00 294 VAL A C 1
ATOM 2243 O O . VAL A 1 294 ? 5.813 6.492 -5.040 1.00 94.00 294 VAL A O 1
ATOM 2246 N N . PRO A 1 295 ? 6.203 7.634 -6.933 1.00 93.44 295 PRO A N 1
ATOM 2247 C CA . PRO A 1 295 ? 4.884 8.281 -6.915 1.00 93.44 295 PRO A CA 1
ATOM 2248 C C . PRO A 1 295 ? 3.723 7.275 -6.933 1.00 93.44 295 PRO A C 1
ATOM 2250 O O . PRO A 1 295 ? 2.705 7.456 -6.267 1.00 93.44 295 PRO A O 1
ATOM 2253 N N . ARG A 1 296 ? 3.895 6.154 -7.646 1.00 91.00 296 ARG A N 1
ATOM 2254 C CA . ARG A 1 296 ? 2.902 5.069 -7.725 1.00 91.00 296 ARG A CA 1
ATOM 2255 C C . ARG A 1 296 ? 2.890 4.176 -6.485 1.00 91.00 296 ARG A C 1
ATOM 2257 O O . ARG A 1 296 ? 1.939 3.419 -6.293 1.00 91.00 296 ARG A O 1
ATOM 2264 N N . ALA A 1 297 ? 3.931 4.243 -5.659 1.00 95.06 297 ALA A N 1
ATOM 2265 C CA . ALA A 1 297 ? 4.034 3.484 -4.423 1.00 95.06 297 ALA A CA 1
ATOM 2266 C C . ALA A 1 297 ? 3.212 4.096 -3.281 1.00 95.06 297 ALA A C 1
ATOM 2268 O O . ALA A 1 297 ? 2.798 3.356 -2.395 1.00 95.06 297 ALA A O 1
ATOM 2269 N N . VAL A 1 298 ? 2.902 5.396 -3.326 1.00 97.12 298 VAL A N 1
ATOM 2270 C CA . VAL A 1 298 ? 2.076 6.101 -2.324 1.00 97.12 298 VAL A CA 1
ATOM 2271 C C . VAL A 1 298 ? 0.785 5.345 -1.944 1.00 97.12 298 VAL A C 1
ATOM 2273 O O . VAL A 1 298 ? 0.644 4.982 -0.776 1.00 97.12 298 VAL A O 1
ATOM 2276 N N . PRO A 1 299 ? -0.128 4.997 -2.876 1.00 96.94 299 PRO A N 1
ATOM 2277 C CA . PRO A 1 299 ? -1.368 4.303 -2.527 1.00 96.94 299 PRO A CA 1
ATOM 2278 C C . PRO A 1 299 ? -1.111 2.860 -2.076 1.00 96.94 299 PRO A C 1
ATOM 2280 O O . PRO A 1 299 ? -1.905 2.303 -1.326 1.00 96.94 299 PRO A O 1
ATOM 2283 N N . ILE A 1 300 ? 0.003 2.247 -2.495 1.00 97.88 300 ILE A N 1
ATOM 2284 C CA . ILE A 1 300 ? 0.402 0.905 -2.049 1.00 97.88 300 ILE A CA 1
ATOM 2285 C C . ILE A 1 300 ? 0.832 0.953 -0.579 1.00 97.88 300 ILE A C 1
ATOM 2287 O O . ILE A 1 300 ? 0.428 0.089 0.195 1.00 97.88 300 ILE A O 1
ATOM 2291 N N . VAL A 1 301 ? 1.613 1.964 -0.188 1.00 98.56 301 VAL A N 1
ATOM 2292 C CA . VAL A 1 301 ? 2.062 2.166 1.196 1.00 98.56 301 VAL A CA 1
ATOM 2293 C C . VAL A 1 301 ? 0.876 2.446 2.115 1.00 98.56 301 VAL A C 1
ATOM 2295 O O . VAL A 1 301 ? 0.746 1.768 3.133 1.00 98.56 301 VAL A O 1
ATOM 2298 N N . GLU A 1 302 ? -0.023 3.359 1.731 1.00 98.56 302 GLU A N 1
ATOM 2299 C CA . GLU A 1 302 ? -1.256 3.628 2.490 1.00 98.56 302 GLU A CA 1
ATOM 2300 C C . GLU A 1 302 ? -2.099 2.356 2.649 1.00 98.56 302 GLU A C 1
ATOM 2302 O O . GLU A 1 302 ? -2.508 2.013 3.755 1.00 98.56 302 GLU A O 1
ATOM 2307 N N . SER A 1 303 ? -2.292 1.604 1.560 1.00 98.62 303 SER A N 1
ATOM 2308 C CA . SER A 1 303 ? -3.088 0.374 1.576 1.00 98.62 303 SER A CA 1
ATOM 2309 C C . SER A 1 303 ? -2.489 -0.690 2.489 1.00 98.62 303 SER A C 1
ATOM 2311 O O . SER A 1 303 ? -3.201 -1.302 3.278 1.00 98.62 303 SER A O 1
ATOM 2313 N N . MET A 1 304 ? -1.175 -0.914 2.418 1.00 98.62 304 MET A N 1
ATOM 2314 C CA . MET A 1 304 ? -0.512 -1.889 3.284 1.00 98.62 304 MET A CA 1
ATOM 2315 C C . MET A 1 304 ? -0.554 -1.468 4.756 1.00 98.62 304 MET A C 1
ATOM 2317 O O . MET A 1 304 ? -0.748 -2.328 5.613 1.00 98.62 304 MET A O 1
ATOM 2321 N N . ALA A 1 305 ? -0.433 -0.169 5.053 1.00 98.56 305 ALA A N 1
ATOM 2322 C CA . ALA A 1 305 ? -0.619 0.353 6.403 1.00 98.56 305 ALA A CA 1
ATOM 2323 C C . ALA A 1 305 ? -2.052 0.115 6.902 1.00 98.56 305 ALA A C 1
ATOM 2325 O O . ALA A 1 305 ? -2.234 -0.408 8.000 1.00 98.56 305 ALA A O 1
ATOM 2326 N N . ALA A 1 306 ? -3.064 0.410 6.081 1.00 98.69 306 ALA A N 1
ATOM 2327 C CA . ALA A 1 306 ? -4.465 0.173 6.421 1.00 98.69 306 ALA A CA 1
ATOM 2328 C C . ALA A 1 306 ? -4.751 -1.306 6.712 1.00 98.69 306 ALA A C 1
ATOM 2330 O O . ALA A 1 306 ? -5.428 -1.613 7.690 1.00 98.69 306 ALA A O 1
ATOM 2331 N N . LEU A 1 307 ? -4.181 -2.229 5.930 1.00 98.75 307 LEU A N 1
ATOM 2332 C CA . LEU A 1 307 ? -4.315 -3.668 6.177 1.00 98.75 307 LEU A CA 1
ATOM 2333 C C . LEU A 1 307 ? -3.714 -4.093 7.526 1.00 98.75 307 LEU A C 1
ATOM 2335 O O . LEU A 1 307 ? -4.335 -4.873 8.243 1.00 98.75 307 LEU A O 1
ATOM 2339 N N . VAL A 1 308 ? -2.535 -3.574 7.890 1.00 98.31 308 VAL A N 1
ATOM 2340 C CA . VAL A 1 308 ? -1.899 -3.855 9.192 1.00 98.31 308 VAL A CA 1
ATOM 2341 C C . VAL A 1 308 ? -2.750 -3.318 10.343 1.00 98.31 308 VAL A C 1
ATOM 2343 O O . VAL A 1 308 ? -3.023 -4.047 11.295 1.00 98.31 308 VAL A O 1
ATOM 2346 N N . ILE A 1 309 ? -3.182 -2.056 10.256 1.00 98.06 309 ILE A N 1
ATOM 2347 C CA . ILE A 1 309 ? -3.971 -1.413 11.313 1.00 98.06 309 ILE A CA 1
ATOM 2348 C C . ILE A 1 309 ? -5.330 -2.095 11.472 1.00 98.06 309 ILE A C 1
ATOM 2350 O O . ILE A 1 309 ? -5.764 -2.316 12.599 1.00 98.06 309 ILE A O 1
ATOM 2354 N N . MET A 1 310 ? -5.978 -2.483 10.372 1.00 98.25 310 MET A N 1
ATOM 2355 C CA . MET A 1 310 ? -7.255 -3.194 10.411 1.00 98.25 310 MET A CA 1
ATOM 2356 C C . MET A 1 310 ? -7.133 -4.556 11.095 1.00 98.25 310 MET A C 1
ATOM 2358 O O . MET A 1 310 ? -7.939 -4.878 11.967 1.00 98.25 310 MET A O 1
ATOM 2362 N N . ASP A 1 311 ? -6.107 -5.340 10.754 1.00 98.38 311 ASP A N 1
ATOM 2363 C CA . ASP A 1 311 ? -5.885 -6.643 11.385 1.00 98.38 311 ASP A CA 1
ATOM 2364 C C . ASP A 1 311 ? -5.582 -6.494 12.885 1.00 98.38 311 ASP A C 1
ATOM 2366 O O . ASP A 1 311 ? -6.212 -7.143 13.722 1.00 98.38 311 ASP A O 1
ATOM 2370 N N . ALA A 1 312 ? -4.687 -5.568 13.249 1.00 97.19 312 ALA A N 1
ATOM 2371 C CA . ALA A 1 312 ? -4.342 -5.291 14.644 1.00 97.19 312 ALA A CA 1
ATOM 2372 C C . ALA A 1 312 ? -5.551 -4.808 15.464 1.00 97.19 312 ALA A C 1
ATOM 2374 O O . ALA A 1 312 ? -5.745 -5.245 16.603 1.00 97.19 312 ALA A O 1
ATOM 2375 N N . LEU A 1 313 ? -6.388 -3.947 14.879 1.00 96.25 313 LEU A N 1
ATOM 2376 C CA . LEU A 1 313 ? -7.619 -3.465 15.496 1.00 96.25 313 LEU A CA 1
ATOM 2377 C C . LEU A 1 313 ? -8.582 -4.620 15.777 1.00 96.25 313 LEU A C 1
ATOM 2379 O O . LEU A 1 313 ? -9.066 -4.739 16.901 1.00 96.25 313 LEU A O 1
ATOM 2383 N N . LEU A 1 314 ? -8.850 -5.480 14.792 1.00 96.69 314 LEU A N 1
ATOM 2384 C CA . LEU A 1 314 ? -9.768 -6.607 14.971 1.00 96.69 314 LEU A CA 1
ATOM 2385 C C . LEU A 1 314 ? -9.244 -7.620 15.995 1.00 96.69 314 LEU A C 1
ATOM 2387 O O . LEU A 1 314 ? -10.020 -8.131 16.805 1.00 96.69 314 LEU A O 1
ATOM 2391 N N . ILE A 1 315 ? -7.928 -7.854 16.034 1.00 97.12 315 ILE A N 1
ATOM 2392 C CA . ILE A 1 315 ? -7.291 -8.674 17.075 1.00 97.12 315 ILE A CA 1
ATOM 2393 C C . ILE A 1 315 ? -7.492 -8.044 18.458 1.00 97.12 315 ILE A C 1
ATOM 2395 O O . ILE A 1 315 ? -7.769 -8.748 19.428 1.00 97.12 315 ILE A O 1
ATOM 2399 N N . GLN A 1 316 ? -7.366 -6.724 18.584 1.00 94.88 316 GLN A N 1
ATOM 2400 C CA . GLN A 1 316 ? -7.578 -6.070 19.871 1.00 94.88 316 GLN A CA 1
ATOM 2401 C C . GLN A 1 316 ? -9.054 -6.057 20.279 1.00 94.88 316 GLN A C 1
ATOM 2403 O O . GLN A 1 316 ? -9.360 -6.225 21.460 1.00 94.88 316 GLN A O 1
ATOM 2408 N N . GLN A 1 317 ? -9.972 -5.889 19.327 1.00 94.12 317 GLN A N 1
ATOM 2409 C CA . GLN A 1 317 ? -11.403 -5.936 19.609 1.00 94.12 317 GLN A CA 1
ATOM 2410 C C . GLN A 1 317 ? -11.841 -7.330 20.050 1.00 94.12 317 GLN A C 1
ATOM 2412 O O . GLN A 1 317 ? -12.583 -7.433 21.021 1.00 94.12 317 GLN A O 1
ATOM 2417 N N . SER A 1 318 ? -11.314 -8.400 19.447 1.00 95.75 318 SER A N 1
ATOM 2418 C CA . SER A 1 318 ? -11.621 -9.763 19.898 1.00 95.75 318 SER A CA 1
ATOM 2419 C C . SER A 1 318 ? -11.194 -9.995 21.352 1.00 95.75 318 SER A C 1
ATOM 2421 O O . SER A 1 318 ? -11.973 -10.535 22.138 1.00 95.75 318 SER A O 1
ATOM 2423 N N . ARG A 1 319 ? -10.015 -9.495 21.758 1.00 95.75 319 ARG A N 1
ATOM 2424 C CA . ARG A 1 319 ? -9.563 -9.526 23.162 1.00 95.75 319 ARG A CA 1
ATOM 2425 C C . ARG A 1 319 ? -10.481 -8.723 24.078 1.00 95.75 319 ARG A C 1
ATOM 2427 O O . ARG A 1 319 ? -10.849 -9.219 25.138 1.00 95.75 319 ARG A O 1
ATOM 2434 N N . LYS A 1 320 ? -10.856 -7.501 23.682 1.00 93.50 320 LYS A N 1
ATOM 2435 C CA . LYS A 1 320 ? -11.751 -6.636 24.470 1.00 93.50 320 LYS A CA 1
ATOM 2436 C C . LYS A 1 320 ? -13.122 -7.279 24.668 1.00 93.50 320 LYS A C 1
ATOM 2438 O O . LYS A 1 320 ? -13.596 -7.344 25.798 1.00 93.50 320 LYS A O 1
ATOM 2443 N N . THR A 1 321 ? -13.729 -7.789 23.599 1.00 95.06 321 THR A N 1
ATOM 2444 C CA . THR A 1 321 ? -15.023 -8.470 23.663 1.00 95.06 321 THR A CA 1
ATOM 2445 C C . THR A 1 321 ? -14.940 -9.716 24.539 1.00 95.06 321 THR A C 1
ATOM 2447 O O . THR A 1 321 ? -15.751 -9.857 25.447 1.00 95.06 321 THR A O 1
ATOM 2450 N N . ALA A 1 322 ? -13.928 -10.571 24.362 1.00 96.50 322 ALA A N 1
ATOM 2451 C CA . ALA A 1 322 ? -13.752 -11.757 25.201 1.00 96.50 322 ALA A CA 1
ATOM 2452 C C . ALA A 1 322 ? -13.567 -11.401 26.687 1.00 96.50 322 ALA A C 1
ATOM 2454 O O . ALA A 1 322 ? -14.193 -12.014 27.548 1.00 96.50 322 ALA A O 1
ATOM 2455 N N . ALA A 1 323 ? -12.762 -10.377 26.991 1.00 93.69 323 ALA A N 1
ATOM 2456 C CA . ALA A 1 323 ? -12.551 -9.909 28.359 1.00 93.69 323 ALA A CA 1
ATOM 2457 C C . ALA A 1 323 ? -13.822 -9.313 28.988 1.00 93.69 323 ALA A C 1
ATOM 2459 O O . ALA A 1 323 ? -14.061 -9.529 30.171 1.00 93.69 323 ALA A O 1
ATOM 2460 N N . SER A 1 324 ? -14.661 -8.609 28.216 1.00 94.94 324 SER A N 1
ATOM 2461 C CA . SER A 1 324 ? -15.906 -8.004 28.726 1.00 94.94 324 SER A CA 1
ATOM 2462 C C . SER A 1 324 ? -16.961 -9.008 29.197 1.00 94.94 324 SER A C 1
ATOM 2464 O O . SER A 1 324 ? -17.898 -8.626 29.891 1.00 94.94 324 SER A O 1
ATOM 2466 N N . LEU A 1 325 ? -16.812 -10.284 28.833 1.00 96.12 325 LEU A N 1
ATOM 2467 C CA . LEU A 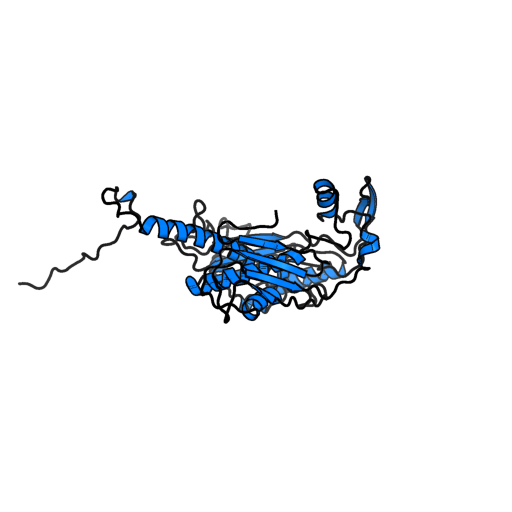1 325 ? -17.701 -11.366 29.257 1.00 96.12 325 LEU A CA 1
ATOM 2468 C C . LEU A 1 325 ? -17.271 -11.999 30.590 1.00 96.12 325 LEU A C 1
ATOM 2470 O O . LEU A 1 325 ? -17.988 -12.846 31.121 1.00 96.12 325 LEU A O 1
ATOM 2474 N N . LEU A 1 326 ? -16.103 -11.627 31.124 1.00 93.94 326 LEU A N 1
ATOM 2475 C CA . LEU A 1 326 ? -15.605 -12.122 32.405 1.00 93.94 326 LEU A CA 1
ATOM 2476 C C . LEU A 1 326 ? -16.122 -11.262 33.572 1.00 93.94 326 LEU A C 1
ATOM 2478 O O . LEU A 1 326 ? -16.387 -10.072 33.391 1.00 93.94 326 LEU A O 1
ATOM 2482 N N . PRO A 1 327 ? -16.228 -11.827 34.791 1.00 92.19 327 PRO A N 1
ATOM 2483 C CA . PRO A 1 327 ? -16.527 -11.042 35.984 1.00 92.19 327 PRO A CA 1
ATOM 2484 C C . PRO A 1 327 ? -15.497 -9.917 36.213 1.00 92.19 327 PRO A C 1
ATOM 2486 O O . PRO A 1 327 ? -14.313 -10.111 35.918 1.00 92.19 327 PRO A O 1
ATOM 2489 N N . PRO A 1 328 ? -15.901 -8.768 36.790 1.00 85.19 328 PRO A N 1
ATOM 2490 C CA . PRO A 1 328 ? -14.970 -7.707 37.163 1.00 85.19 328 PRO A CA 1
ATOM 2491 C C . PRO A 1 328 ? -13.906 -8.202 38.147 1.00 85.19 328 PRO A C 1
ATOM 2493 O O . PRO A 1 328 ? -14.202 -8.949 39.080 1.00 85.19 328 PRO A O 1
ATOM 2496 N N . ILE A 1 329 ? -12.667 -7.745 37.976 1.00 84.19 329 ILE A N 1
ATOM 2497 C CA . ILE A 1 329 ?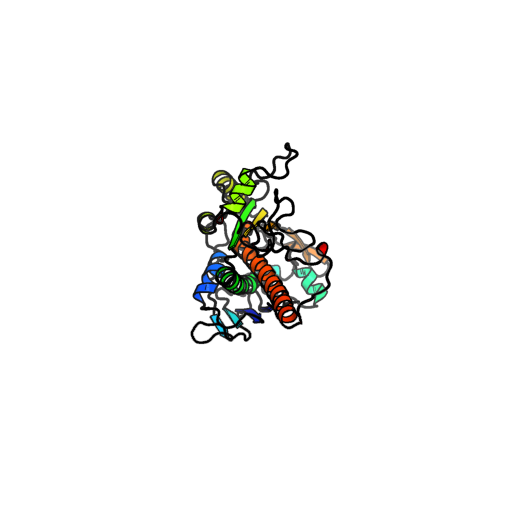 -11.574 -8.077 38.893 1.00 84.19 329 ILE A CA 1
ATOM 2498 C C . ILE A 1 329 ? -11.609 -7.092 40.067 1.00 84.19 329 ILE A C 1
ATOM 2500 O O . ILE A 1 329 ? -11.332 -5.910 39.886 1.00 84.19 329 ILE A O 1
ATOM 2504 N N . SER A 1 330 ? -11.948 -7.567 41.268 1.00 80.69 330 SER A N 1
ATOM 2505 C CA . SER A 1 330 ? -12.142 -6.705 42.446 1.00 80.69 330 SER A CA 1
ATOM 2506 C C . SER A 1 330 ? -10.874 -6.454 43.273 1.00 80.69 330 SER A C 1
ATOM 2508 O O . SER A 1 330 ? -10.811 -5.467 43.996 1.00 80.69 330 SER A O 1
ATOM 2510 N N . ASN A 1 331 ? -9.859 -7.325 43.176 1.00 82.38 331 ASN A N 1
ATOM 2511 C CA . ASN A 1 331 ? -8.718 -7.355 44.107 1.00 82.38 331 ASN A CA 1
ATOM 2512 C C . ASN A 1 331 ? -7.368 -7.156 43.395 1.00 82.38 331 ASN A C 1
ATOM 2514 O O . ASN A 1 331 ? -6.451 -7.960 43.557 1.00 82.38 331 ASN A O 1
ATOM 2518 N N . MET A 1 332 ? -7.243 -6.108 42.580 1.00 82.12 332 MET A N 1
ATOM 2519 C CA . MET A 1 332 ? -5.974 -5.751 41.933 1.00 82.12 332 MET A CA 1
ATOM 2520 C C . MET A 1 332 ? -5.304 -4.578 42.653 1.00 82.12 332 MET A C 1
ATOM 2522 O O . MET A 1 332 ? -6.000 -3.639 43.047 1.00 82.12 332 MET A O 1
ATOM 2526 N N . PRO A 1 333 ? -3.964 -4.574 42.784 1.00 84.06 333 PRO A N 1
ATOM 2527 C CA . PRO A 1 333 ? -3.231 -3.371 43.155 1.00 84.06 333 PRO A CA 1
ATOM 2528 C C . PRO A 1 333 ? -3.611 -2.197 42.234 1.00 84.06 333 PRO A C 1
ATOM 2530 O O . PRO A 1 333 ? -3.784 -2.420 41.031 1.00 84.06 333 PRO A O 1
ATOM 2533 N N . PRO A 1 334 ? -3.678 -0.947 42.733 1.00 77.25 334 PRO A N 1
ATOM 2534 C CA . PRO A 1 334 ? -4.002 0.218 41.904 1.00 77.25 334 PRO A CA 1
ATOM 2535 C C . PRO A 1 334 ? -3.094 0.364 40.674 1.00 77.25 334 PRO A C 1
ATOM 2537 O O . PRO A 1 334 ? -3.546 0.753 39.606 1.00 77.25 334 PRO A O 1
ATOM 2540 N N . THR A 1 335 ? -1.826 -0.038 40.788 1.00 80.94 335 THR A N 1
ATOM 2541 C CA . THR A 1 335 ? -0.843 -0.035 39.691 1.00 80.94 335 THR A CA 1
ATOM 2542 C C . THR A 1 335 ? -1.142 -1.036 38.572 1.00 80.94 335 THR A C 1
ATOM 2544 O O . THR A 1 335 ? -0.559 -0.935 37.496 1.00 80.94 335 THR A O 1
ATOM 2547 N N . MET A 1 336 ? -2.032 -2.002 38.807 1.00 80.12 336 MET A N 1
ATOM 2548 C CA . MET A 1 336 ? -2.448 -3.012 37.831 1.00 80.12 336 MET A CA 1
ATOM 2549 C C . MET A 1 336 ? -3.814 -2.707 37.209 1.00 80.12 336 MET A C 1
ATOM 2551 O O . MET A 1 336 ? -4.220 -3.401 36.276 1.00 80.12 336 MET A O 1
ATOM 2555 N N . ASN A 1 337 ? -4.531 -1.690 37.698 1.00 70.44 337 ASN A N 1
ATOM 2556 C CA . ASN A 1 337 ? -5.826 -1.310 37.157 1.00 70.44 337 ASN A CA 1
ATOM 2557 C C . ASN A 1 337 ? -5.669 -0.099 36.227 1.00 70.44 337 ASN A C 1
ATOM 2559 O O . ASN A 1 337 ? -5.361 1.005 36.664 1.00 70.44 337 ASN A O 1
ATOM 2563 N N . ALA A 1 338 ? -5.890 -0.307 34.927 1.00 59.25 338 ALA A N 1
ATOM 2564 C CA . ALA A 1 338 ? -5.771 0.741 33.908 1.00 59.25 338 ALA A CA 1
ATOM 2565 C C . ALA A 1 338 ? -6.811 1.869 34.070 1.00 59.25 338 ALA A C 1
ATOM 2567 O O . ALA A 1 338 ? -6.689 2.912 33.433 1.00 59.25 338 ALA A O 1
ATOM 2568 N N . MET A 1 339 ? -7.818 1.675 34.928 1.00 52.31 339 MET A N 1
ATOM 2569 C CA . MET A 1 339 ? -8.731 2.727 35.354 1.00 52.31 339 MET A CA 1
ATOM 2570 C C . MET A 1 339 ? -8.273 3.320 36.688 1.00 52.31 339 MET A C 1
ATOM 2572 O O . MET A 1 339 ? -8.857 3.047 37.733 1.00 52.31 339 MET A O 1
ATOM 2576 N N . PHE A 1 340 ? -7.300 4.232 36.644 1.00 43.06 340 PHE A N 1
ATOM 2577 C CA . PHE A 1 340 ? -7.389 5.400 37.521 1.00 43.06 340 PHE A CA 1
ATOM 2578 C C . PHE A 1 340 ? -8.541 6.255 36.991 1.00 43.06 340 PHE A C 1
ATOM 2580 O O . PHE A 1 340 ? -8.351 7.252 36.300 1.00 43.06 340 PHE A O 1
ATOM 2587 N N . SER A 1 341 ? -9.770 5.814 37.259 1.00 39.00 341 SER A N 1
ATOM 2588 C CA . SER A 1 341 ? -10.901 6.720 37.261 1.00 39.00 341 SER A CA 1
ATOM 2589 C C . SER A 1 341 ? -10.577 7.771 38.316 1.00 39.00 341 SER A C 1
ATOM 2591 O O . SER A 1 341 ? -10.556 7.457 39.506 1.00 39.00 341 SER A O 1
ATOM 2593 N N . HIS A 1 342 ? -10.329 9.014 37.909 1.00 35.25 342 HIS A N 1
ATOM 2594 C CA . HIS A 1 342 ? -10.745 10.124 38.750 1.00 35.25 342 HIS A CA 1
ATOM 2595 C C . HIS A 1 342 ? -12.262 10.000 38.866 1.00 35.25 342 HIS A C 1
ATOM 2597 O O . HIS A 1 342 ? -13.017 10.458 38.012 1.00 35.25 342 HIS A O 1
ATOM 2603 N N . SER A 1 343 ? -12.691 9.248 39.879 1.00 34.22 343 SER A N 1
ATOM 2604 C CA . SER A 1 343 ? -14.031 9.343 40.412 1.00 34.22 343 SER A CA 1
ATOM 2605 C C . SER A 1 343 ? -14.271 10.816 40.694 1.00 34.22 343 SER A C 1
ATOM 2607 O O . SER A 1 343 ? -13.502 11.465 41.400 1.00 34.22 343 SER A O 1
ATOM 2609 N N . THR A 1 344 ? -15.321 11.329 40.075 1.00 36.69 344 THR A N 1
ATOM 2610 C CA . THR A 1 344 ? -15.996 12.578 40.385 1.00 36.69 344 THR A CA 1
ATOM 2611 C C . THR A 1 344 ? -16.396 12.606 41.863 1.00 36.69 344 THR A C 1
ATOM 2613 O O . THR A 1 344 ? -17.545 12.361 42.208 1.00 36.69 344 THR A O 1
ATOM 2616 N N . GLU A 1 345 ? -15.443 12.897 42.740 1.00 38.12 345 GLU A N 1
ATOM 2617 C CA . GLU A 1 345 ? -15.656 13.261 44.141 1.00 38.12 345 GLU A CA 1
ATOM 2618 C C . GLU A 1 345 ? -14.751 14.447 44.482 1.00 38.12 345 GLU A C 1
ATOM 2620 O O . GLU A 1 345 ? -13.858 14.365 45.315 1.00 38.12 345 GLU A O 1
ATOM 2625 N N . GLU A 1 346 ? -14.992 15.583 43.829 1.00 34.66 346 GLU A N 1
ATOM 2626 C CA . GLU A 1 346 ? -14.562 16.876 44.353 1.00 34.66 346 GLU A CA 1
ATOM 2627 C C . GLU A 1 346 ? -15.786 17.790 44.513 1.00 34.66 346 GLU A C 1
ATOM 2629 O O . GLU A 1 346 ? -16.392 18.267 43.557 1.00 34.66 346 GLU A O 1
ATOM 2634 N N . VAL A 1 347 ? -16.119 17.989 45.794 1.00 38.53 347 VAL A N 1
ATOM 2635 C CA . VAL A 1 347 ? -16.798 19.147 46.392 1.00 38.53 347 VAL A CA 1
ATOM 2636 C C . VAL A 1 347 ? -18.318 19.270 46.178 1.00 38.53 347 VAL A C 1
ATOM 2638 O O . VAL A 1 347 ? -18.835 20.212 45.586 1.00 38.53 347 VAL A O 1
ATOM 2641 N N . LYS A 1 348 ? -19.072 18.378 46.837 1.00 35.00 348 LYS A N 1
ATOM 2642 C CA . LYS A 1 348 ? -20.271 18.792 47.593 1.00 35.00 348 LYS A CA 1
ATOM 2643 C C . LYS A 1 348 ? -19.846 19.140 49.021 1.00 35.00 348 LYS A C 1
ATOM 2645 O O . LYS A 1 348 ? -19.970 18.315 49.919 1.00 35.00 348 LYS A O 1
ATOM 2650 N N . ALA A 1 349 ? -19.328 20.342 49.224 1.00 44.28 349 ALA A N 1
ATOM 2651 C CA . ALA A 1 349 ? -19.196 20.940 50.548 1.00 44.28 349 ALA A CA 1
ATOM 2652 C C . ALA A 1 349 ? -19.091 22.456 50.382 1.00 44.28 349 ALA A C 1
ATOM 2654 O O . ALA A 1 349 ? -18.007 22.959 50.137 1.00 44.28 349 ALA A O 1
ATOM 2655 N N . GLU A 1 350 ? -20.241 23.134 50.417 1.00 40.44 350 GLU A N 1
ATOM 2656 C CA . GLU A 1 350 ? -20.456 24.475 50.992 1.00 40.44 350 GLU A CA 1
ATOM 2657 C C . GLU A 1 350 ? -21.851 24.970 50.579 1.00 40.44 350 GLU A C 1
ATOM 2659 O O . GLU A 1 350 ? -22.047 25.677 49.596 1.00 40.44 350 GLU A O 1
ATOM 2664 N N . THR A 1 351 ? -22.873 24.518 51.304 1.00 44.34 351 THR A N 1
ATOM 2665 C CA . THR A 1 351 ? -24.163 25.219 51.442 1.00 44.34 351 THR A CA 1
ATOM 2666 C C . THR A 1 351 ? -24.902 24.623 52.633 1.00 44.34 351 THR A C 1
ATOM 2668 O O . THR A 1 351 ? -25.855 23.868 52.480 1.00 44.34 351 THR A O 1
ATOM 2671 N N . SER A 1 352 ? -24.409 24.928 53.834 1.00 39.34 352 SER A N 1
ATOM 2672 C CA . SER A 1 352 ? -25.173 24.826 55.085 1.00 39.34 352 SER A CA 1
ATOM 2673 C C . SER A 1 352 ? -24.310 25.280 56.261 1.00 39.34 352 SER A C 1
ATOM 2675 O O . SER A 1 352 ? -23.618 24.455 56.851 1.00 39.34 352 SER A O 1
ATOM 2677 N N . THR A 1 353 ? -24.320 26.585 56.543 1.00 40.97 353 THR A N 1
ATOM 2678 C CA . THR A 1 353 ? -24.802 27.203 57.800 1.00 40.97 353 THR A CA 1
ATOM 2679 C C . THR A 1 353 ? -24.676 28.710 57.701 1.00 40.97 353 THR A C 1
ATOM 2681 O O . THR A 1 353 ? -23.578 29.162 57.308 1.00 40.97 353 THR A O 1
#